Protein AF-A0A1I2CHD4-F1 (afdb_monomer)

pLDDT: mean 70.63, std 16.71, range [33.03, 96.38]

Foldseek 3Di:
DVVVVVVVVVVVVVVVVVVVPPPPDDDPVRVVVVVVVVVVVVVDDPVNVVVVVVVVVVVVVVVVVVVVVVVVVVVVVVVVVVVVVVVVVVVVVVVVVVVVVVVVCLVLLDDVVRQAFKKKWKKKKFQDDPPCCVVCPVVSQWRWDQDPNRITITTDDIGRDPVVSVVVQVVCCVVVVVVPDPDPGMDIDMFMAHSSHTDDPVVVVVVVVPDDDPDD

Nearest PDB structures (foldseek):
  2mk4-assembly1_A  TM=4.774E-01  e=1.934E-01  Aeromonas sobria
  4myu-assembly1_A  TM=4.214E-01  e=4.665E-01  Thermus thermophilus
  7tbz-assembly1_A  TM=4.205E-01  e=4.381E-01  Homo sapiens
  8tpk-assembly1_A  TM=4.649E-01  e=1.748E+00  Caulobacter vibrioides NA1000
  5ueb-assembly1_A  TM=3.426E-01  e=1.447E+00  Neisseria gonorrhoeae NCCP11945

Secondary structure (DSSP, 8-state):
-HHHHHHHHHHHHHHHHHHTS---PPPHHHHHHHHHHHHHHHS--HHHHHHHHHHHHHHHHHHHHHHHHHHHHHHHHHHHHHHHHHHHHHHHHHHHHHHHHHHHHHHTT--GGGSSSEEEEEEEEE-SS--GGGTSTT-TT-EEEE-TTSPEEEEEEEESSHHHHHHHHHHHHHHTTTTT---TTEEEEEEEEETTEEPPHHHHHHHHHHS-----

Radius of gyration: 48.37 Å; Cα contacts (8 Å, |Δi|>4): 149; chains: 1; bounding box: 75×39×150 Å

Mean pred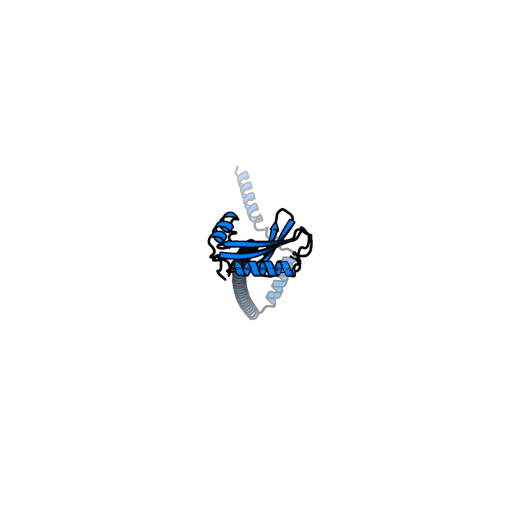icted aligned error: 20.36 Å

Solvent-accessible surface area (backbone atoms only — not comparable to full-atom values): 12486 Å² total; per-residue (Å²): 110,71,71,61,54,53,54,51,53,53,53,56,58,56,52,63,65,54,69,77,67,73,63,79,76,72,49,75,62,55,53,49,50,50,53,49,50,53,50,55,56,72,76,51,50,75,69,58,51,51,52,50,52,52,47,52,52,50,52,49,52,50,50,52,50,50,53,49,51,51,52,51,54,52,48,55,48,54,55,48,54,54,48,52,54,50,52,50,53,50,50,51,51,52,52,50,51,50,52,48,49,49,50,55,44,62,74,49,67,58,59,75,89,59,48,70,55,63,35,27,33,34,34,37,38,33,58,56,95,76,73,55,68,82,78,52,62,90,41,88,74,62,41,77,47,79,48,97,82,62,29,41,33,39,38,79,48,81,28,77,44,67,65,63,36,50,51,50,48,51,52,48,37,59,77,72,40,62,86,78,49,100,57,96,42,63,50,78,52,77,46,51,27,46,54,70,40,74,55,49,79,68,58,49,52,55,52,63,70,66,51,78,77,81,79,129

Sequence (216 aa):
MKTKIFLILIFIFCIDLGAFAQKKKPSAEEKAAEKEWKRKLKDLDPLQYRDLVNELNRLRGENAGLKGKLRTVGKDMTDKDTEIAKLQNEYDSISNAINQAKKNEANNGTNPEYAKGTWYRVQVGVKNRIDISEVGGDAKNLIIEKDSDNIYKYTLGHFKDYWEADEFKKALRTIMGLDKRKEEDREIWTVIYKDNERASMKDRLELESGAPKGDN

Organism: NCBI:txid1003

Structure (mmCIF, N/CA/C/O backbone):
data_AF-A0A1I2CHD4-F1
#
_entry.id   AF-A0A1I2CHD4-F1
#
loop_
_atom_site.group_PDB
_atom_site.id
_atom_site.type_symbol
_atom_site.label_atom_id
_atom_site.label_alt_id
_atom_site.label_comp_id
_atom_site.label_asym_id
_atom_site.label_entity_id
_atom_site.label_seq_id
_atom_site.pdbx_PDB_ins_code
_atom_site.Cartn_x
_atom_site.Cartn_y
_atom_site.Cartn_z
_atom_site.occupancy
_atom_site.B_iso_or_equiv
_atom_site.auth_seq_id
_atom_site.auth_comp_id
_atom_site.auth_asym_id
_atom_site.auth_atom_id
_atom_site.pdbx_PDB_model_num
ATOM 1 N N . MET A 1 1 ? -10.597 9.524 -90.640 1.00 57.06 1 MET A N 1
ATOM 2 C CA . MET A 1 1 ? -10.364 8.795 -89.366 1.00 57.06 1 MET A CA 1
ATOM 3 C C . MET A 1 1 ? -8.890 8.469 -89.114 1.00 57.06 1 MET A C 1
ATOM 5 O O . MET A 1 1 ? -8.451 8.641 -87.987 1.00 57.06 1 MET A O 1
ATOM 9 N N . LYS A 1 2 ? -8.103 8.094 -90.135 1.00 52.47 2 LYS A N 1
ATOM 10 C CA . LYS A 1 2 ? -6.678 7.725 -89.996 1.00 52.47 2 LYS A CA 1
ATOM 11 C C . LYS A 1 2 ? -5.780 8.825 -89.389 1.00 52.47 2 LYS A C 1
ATOM 13 O O . LYS A 1 2 ? -4.973 8.536 -88.518 1.00 52.47 2 LYS A O 1
ATOM 18 N N . THR A 1 3 ? -5.995 10.092 -89.747 1.00 56.78 3 THR A N 1
ATOM 19 C CA . THR A 1 3 ? -5.255 11.250 -89.201 1.00 56.78 3 THR A CA 1
ATOM 20 C C . THR A 1 3 ? -5.554 11.548 -87.729 1.00 56.78 3 THR A C 1
ATOM 22 O O . THR A 1 3 ? -4.676 12.013 -87.013 1.00 56.78 3 THR A O 1
ATOM 25 N N . LYS A 1 4 ? -6.767 11.241 -87.249 1.00 55.22 4 LYS A N 1
ATOM 26 C CA . LYS A 1 4 ? -7.142 11.432 -85.836 1.00 55.22 4 LYS A CA 1
ATOM 27 C C . LYS A 1 4 ? -6.583 10.318 -84.943 1.00 55.22 4 LYS A C 1
ATOM 29 O O . LYS A 1 4 ? -6.179 10.588 -83.823 1.00 55.22 4 LYS A O 1
ATOM 34 N N . ILE A 1 5 ? -6.494 9.093 -85.466 1.00 68.62 5 ILE A N 1
ATOM 35 C CA . ILE A 1 5 ? -5.891 7.943 -84.771 1.00 68.62 5 ILE A CA 1
ATOM 36 C C . ILE A 1 5 ? -4.364 8.100 -84.669 1.00 68.62 5 ILE A C 1
ATOM 38 O O . ILE A 1 5 ? -3.785 7.807 -83.628 1.00 68.62 5 ILE A O 1
ATOM 42 N N . PHE A 1 6 ? -3.719 8.640 -85.707 1.00 66.56 6 PHE A N 1
ATOM 43 C CA . PHE A 1 6 ? -2.279 8.920 -85.701 1.00 66.56 6 PHE A CA 1
ATOM 44 C C . PHE A 1 6 ? -1.882 10.000 -84.677 1.00 66.56 6 PHE A C 1
ATOM 46 O O . PHE A 1 6 ? -0.885 9.853 -83.976 1.00 66.56 6 PHE A O 1
ATOM 53 N N . LEU A 1 7 ? -2.703 11.045 -84.521 1.00 60.72 7 LEU A N 1
ATOM 54 C CA . LEU A 1 7 ? -2.506 12.085 -83.503 1.00 60.72 7 LEU A CA 1
ATOM 55 C C . LEU A 1 7 ? -2.650 11.554 -82.068 1.00 60.72 7 LEU A C 1
ATOM 57 O O . LEU A 1 7 ? -1.901 11.968 -81.189 1.00 60.72 7 LEU A O 1
ATOM 61 N N . ILE A 1 8 ? -3.564 10.608 -81.839 1.00 66.56 8 ILE A N 1
ATOM 62 C CA . ILE A 1 8 ? -3.758 9.973 -80.525 1.00 66.56 8 ILE A CA 1
ATOM 63 C C . ILE A 1 8 ? -2.583 9.044 -80.181 1.00 66.56 8 ILE A C 1
ATOM 65 O O . ILE A 1 8 ? -2.123 9.040 -79.042 1.00 66.56 8 ILE A O 1
ATOM 69 N N . LEU A 1 9 ? -2.036 8.318 -81.161 1.00 61.91 9 LEU A N 1
ATOM 70 C CA . LEU A 1 9 ? -0.857 7.464 -80.968 1.00 61.91 9 LEU A CA 1
ATOM 71 C C . LEU A 1 9 ? 0.418 8.260 -80.642 1.00 61.91 9 LEU A C 1
ATOM 73 O O . LEU A 1 9 ? 1.187 7.840 -79.781 1.00 61.91 9 LEU A O 1
ATOM 77 N N . ILE A 1 10 ? 0.619 9.429 -81.259 1.00 66.50 10 ILE A N 1
ATOM 78 C CA . ILE A 1 10 ? 1.739 10.328 -80.921 1.00 66.50 10 ILE A CA 1
ATOM 79 C C . ILE A 1 10 ? 1.572 10.913 -79.513 1.00 66.50 10 ILE A C 1
ATOM 81 O O . ILE A 1 10 ? 2.545 11.018 -78.770 1.00 66.50 10 ILE A O 1
ATOM 85 N N . PHE A 1 11 ? 0.343 11.247 -79.116 1.00 61.47 11 PHE A N 1
ATOM 86 C CA . PHE A 1 11 ? 0.079 11.798 -77.788 1.00 61.47 11 PHE A CA 1
ATOM 87 C C . PHE A 1 11 ? 0.330 10.771 -76.672 1.00 61.47 11 PHE A C 1
ATOM 89 O O . PHE A 1 11 ? 0.886 11.126 -75.638 1.00 61.47 11 PHE A O 1
ATOM 96 N N . ILE A 1 12 ? 0.006 9.494 -76.900 1.00 63.03 12 ILE A N 1
ATOM 97 C CA . ILE A 1 12 ? 0.298 8.399 -75.959 1.00 63.03 12 ILE A CA 1
ATOM 98 C C . ILE A 1 12 ? 1.813 8.152 -75.861 1.00 63.03 12 ILE A C 1
ATOM 100 O O . ILE A 1 12 ? 2.342 8.058 -74.758 1.00 63.03 12 ILE A O 1
ATOM 104 N N . PHE A 1 13 ? 2.540 8.172 -76.985 1.00 60.25 13 PHE A N 1
ATOM 105 C CA . PHE A 1 13 ? 4.000 8.002 -76.991 1.00 60.25 13 PHE A CA 1
ATOM 106 C C . PHE A 1 13 ? 4.754 9.151 -76.285 1.00 60.25 13 PHE A C 1
ATOM 108 O O . PHE A 1 13 ? 5.807 8.937 -75.689 1.00 60.25 13 PHE A O 1
ATOM 115 N N . CYS A 1 14 ? 4.212 10.375 -76.288 1.00 57.53 14 CYS A N 1
ATOM 116 C CA . CYS A 1 14 ? 4.797 11.505 -75.556 1.00 57.53 14 CYS A CA 1
ATOM 117 C C . CYS A 1 14 ? 4.551 11.462 -74.036 1.00 57.53 14 CYS A C 1
ATOM 119 O O . CYS A 1 14 ? 5.319 12.071 -73.289 1.00 57.53 14 CYS A O 1
ATOM 121 N N . ILE A 1 15 ? 3.526 10.747 -73.562 1.00 56.91 15 ILE A N 1
ATOM 122 C CA . ILE A 1 15 ? 3.238 10.605 -72.124 1.00 56.91 15 ILE A CA 1
ATOM 123 C C . ILE A 1 15 ? 4.233 9.631 -71.466 1.00 56.91 15 ILE A C 1
ATOM 125 O O . ILE A 1 15 ? 4.692 9.888 -70.351 1.00 56.91 15 ILE A O 1
ATOM 129 N N . ASP A 1 16 ? 4.671 8.593 -72.184 1.00 50.97 16 ASP A N 1
ATOM 130 C CA . ASP A 1 16 ? 5.624 7.604 -71.660 1.00 50.97 16 ASP A CA 1
ATOM 131 C C . ASP A 1 16 ? 7.064 8.141 -71.523 1.00 50.97 16 ASP A C 1
ATOM 133 O O . ASP A 1 16 ? 7.786 7.748 -70.603 1.00 50.97 16 ASP A O 1
ATOM 137 N N . LEU A 1 17 ? 7.489 9.108 -72.353 1.00 51.41 17 LEU A N 1
ATOM 138 C CA . LEU A 1 17 ? 8.792 9.776 -72.172 1.00 51.41 17 LEU A CA 1
ATOM 139 C C . LEU A 1 17 ? 8.800 10.804 -71.023 1.00 51.41 17 LEU A C 1
ATOM 141 O O . LEU A 1 17 ? 9.863 11.093 -70.469 1.00 51.41 17 LEU A O 1
ATOM 145 N N . GLY A 1 18 ? 7.641 11.343 -70.630 1.00 49.97 18 GLY A N 1
ATOM 146 C CA . GLY A 1 18 ? 7.527 12.309 -69.529 1.00 49.97 18 GLY A CA 1
ATOM 147 C C . GLY A 1 18 ? 7.620 11.680 -68.133 1.00 49.97 18 GLY A C 1
ATOM 148 O O . GLY A 1 18 ? 8.088 12.327 -67.194 1.00 49.97 18 GLY A O 1
ATOM 149 N N . ALA A 1 19 ? 7.234 10.407 -67.994 1.00 50.31 19 ALA A N 1
ATOM 150 C CA . ALA A 1 19 ? 7.190 9.704 -66.709 1.00 50.31 19 ALA A CA 1
ATOM 151 C C . ALA A 1 19 ? 8.578 9.290 -66.177 1.00 50.31 19 ALA A C 1
ATOM 153 O O . ALA A 1 19 ? 8.773 9.200 -64.966 1.00 50.31 19 ALA A O 1
ATOM 154 N N . PHE A 1 20 ? 9.578 9.111 -67.048 1.00 49.41 20 PHE A N 1
ATOM 155 C CA . PHE A 1 20 ? 10.951 8.790 -66.627 1.00 49.41 20 PHE A CA 1
ATOM 156 C C . PHE A 1 20 ? 11.785 10.015 -66.197 1.00 49.41 20 PHE A C 1
ATOM 158 O O . PHE A 1 20 ? 12.862 9.851 -65.620 1.00 49.41 20 PHE A O 1
ATOM 165 N N . ALA A 1 21 ? 11.300 11.243 -66.425 1.00 50.19 21 ALA A N 1
ATOM 166 C CA . ALA A 1 21 ? 12.049 12.476 -66.157 1.00 50.19 21 ALA A CA 1
ATOM 167 C C . ALA A 1 21 ? 11.731 13.149 -64.804 1.00 50.19 21 ALA A C 1
ATOM 169 O O . ALA A 1 21 ? 12.456 14.054 -64.387 1.00 50.19 21 ALA A O 1
ATOM 170 N N . GLN A 1 22 ? 10.712 12.699 -64.065 1.00 47.03 22 GLN A N 1
ATOM 171 C CA . GLN A 1 22 ? 10.407 13.189 -62.712 1.00 47.03 22 GLN A CA 1
ATOM 172 C C . GLN A 1 22 ? 11.140 12.389 -61.619 1.00 47.03 22 GLN A C 1
ATOM 174 O O . GLN A 1 22 ? 10.550 11.942 -60.639 1.00 47.03 22 GLN A O 1
ATOM 179 N N . LYS A 1 23 ? 12.468 12.244 -61.718 1.00 58.81 23 LYS A N 1
ATOM 180 C CA . LYS A 1 23 ? 13.257 12.023 -60.495 1.00 58.81 23 LYS A CA 1
ATOM 181 C C . LYS A 1 23 ? 13.293 13.351 -59.745 1.00 58.81 23 LYS A C 1
ATOM 183 O O . LYS A 1 23 ? 13.814 14.335 -60.270 1.00 58.81 23 LYS A O 1
ATOM 188 N N . LYS A 1 24 ? 12.709 13.387 -58.540 1.00 63.28 24 LYS A N 1
ATOM 189 C CA . LYS A 1 24 ? 12.778 14.519 -57.600 1.00 63.28 24 LYS A CA 1
ATOM 190 C C . LYS A 1 24 ? 14.219 15.047 -57.613 1.00 63.28 24 LYS A C 1
ATOM 192 O O . LYS A 1 24 ? 15.137 14.296 -57.289 1.00 63.28 24 LYS A O 1
ATOM 197 N N . LYS A 1 25 ? 14.441 16.279 -58.101 1.00 67.88 25 LYS A N 1
ATOM 198 C CA . LYS A 1 25 ? 15.795 16.854 -58.152 1.00 67.88 25 LYS A CA 1
ATOM 199 C C . LYS A 1 25 ? 16.347 16.807 -56.726 1.00 67.88 25 LYS A C 1
ATOM 201 O O . LYS A 1 25 ? 15.671 17.344 -55.847 1.00 67.88 25 LYS A O 1
ATOM 206 N N . PRO A 1 26 ? 17.519 16.188 -56.496 1.00 68.94 26 PRO A N 1
ATOM 207 C CA . PRO A 1 26 ? 18.033 16.072 -55.148 1.00 68.94 26 PRO A CA 1
ATOM 20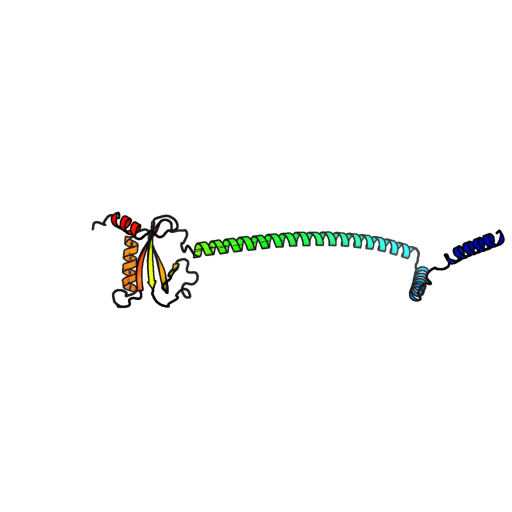8 C C . PRO A 1 26 ? 18.247 17.470 -54.582 1.00 68.94 26 PRO A C 1
ATOM 210 O O . PRO A 1 26 ? 18.703 18.376 -55.304 1.00 68.94 26 PRO A O 1
ATOM 213 N N . SER A 1 27 ? 17.854 17.651 -53.324 1.00 80.38 27 SER A N 1
ATOM 214 C CA . SER A 1 27 ? 17.985 18.926 -52.625 1.00 80.38 27 SER A CA 1
ATOM 215 C C . SER A 1 27 ? 19.460 19.349 -52.571 1.00 80.38 27 SER A C 1
ATOM 217 O O . SER A 1 27 ? 20.375 18.557 -52.825 1.00 80.38 27 SER A O 1
ATOM 219 N N . ALA A 1 28 ? 19.724 20.622 -52.275 1.00 82.31 28 ALA A N 1
ATOM 220 C CA . ALA A 1 28 ? 21.101 21.092 -52.117 1.00 82.31 28 ALA A CA 1
ATOM 221 C C . ALA A 1 28 ? 21.857 20.295 -51.030 1.00 82.31 28 ALA A C 1
ATOM 223 O O . ALA A 1 28 ? 23.034 19.983 -51.213 1.00 82.31 28 ALA A O 1
ATOM 224 N N . GLU A 1 29 ? 21.157 19.895 -49.966 1.00 80.06 29 GLU A N 1
ATOM 225 C CA . GLU A 1 29 ? 21.679 19.074 -48.868 1.00 80.06 29 GLU A CA 1
ATOM 226 C C . GLU A 1 29 ? 21.988 17.640 -49.307 1.00 80.06 29 GLU A C 1
ATOM 228 O O . GLU A 1 29 ? 23.069 17.133 -49.021 1.00 80.06 29 GLU A O 1
ATOM 233 N N . GLU A 1 30 ? 21.103 17.000 -50.078 1.00 83.62 30 GLU A N 1
ATOM 234 C CA . GLU A 1 30 ? 21.333 15.642 -50.595 1.00 83.62 30 GLU A CA 1
ATOM 235 C C . GLU A 1 30 ? 22.546 15.595 -51.532 1.00 83.62 30 GLU A C 1
ATOM 237 O O . GLU A 1 30 ? 23.354 14.670 -51.463 1.00 83.62 30 GLU A O 1
ATOM 242 N N . LYS A 1 31 ? 22.735 16.625 -52.366 1.00 85.81 31 LYS A N 1
ATOM 243 C CA . LYS A 1 31 ? 23.920 16.743 -53.233 1.00 85.81 31 LYS A CA 1
ATOM 244 C C . LYS A 1 31 ? 25.200 17.000 -52.442 1.00 85.81 31 LYS A C 1
ATOM 246 O O . LYS A 1 31 ? 26.263 16.524 -52.844 1.00 85.81 31 LYS A O 1
ATOM 251 N N . ALA A 1 32 ? 25.126 17.787 -51.369 1.00 85.25 32 ALA A N 1
ATOM 252 C CA . ALA A 1 32 ? 26.260 18.022 -50.481 1.00 85.25 32 ALA A CA 1
ATOM 253 C C . ALA A 1 32 ? 26.655 16.725 -49.760 1.00 85.25 32 ALA A C 1
ATOM 255 O O . ALA A 1 32 ? 27.819 16.329 -49.822 1.00 85.25 32 ALA A O 1
ATOM 256 N N . ALA A 1 33 ? 25.676 16.003 -49.210 1.00 83.62 33 ALA A N 1
ATOM 257 C CA . ALA A 1 33 ? 25.874 14.700 -48.590 1.00 83.62 33 ALA A CA 1
ATOM 258 C C . ALA A 1 33 ? 26.450 13.682 -49.585 1.00 83.62 33 ALA A C 1
ATOM 260 O O . ALA A 1 33 ? 27.429 13.011 -49.279 1.00 83.62 33 ALA A O 1
ATOM 261 N N . GLU A 1 34 ? 25.918 13.595 -50.808 1.00 86.06 34 GLU A N 1
ATOM 262 C CA . GLU A 1 34 ? 26.436 12.687 -51.837 1.00 86.06 34 GLU A CA 1
ATOM 263 C C . GLU A 1 34 ? 27.900 12.998 -52.192 1.00 86.06 34 GLU A C 1
ATOM 265 O O . GLU A 1 34 ? 28.713 12.086 -52.349 1.00 86.06 34 GLU A O 1
ATOM 270 N N . LYS A 1 35 ? 28.269 14.283 -52.290 1.00 89.44 35 LYS A N 1
ATOM 271 C CA . LYS A 1 35 ? 29.662 14.697 -52.516 1.00 89.44 35 LYS A CA 1
ATOM 272 C C . LYS A 1 35 ? 30.566 14.316 -51.346 1.00 89.44 35 LYS A C 1
ATOM 274 O O . LYS A 1 35 ? 31.676 13.844 -51.586 1.00 89.44 35 LYS A O 1
ATOM 279 N N . GLU A 1 36 ? 30.113 14.497 -50.110 1.00 86.38 36 GLU A N 1
ATOM 280 C CA . GLU A 1 36 ? 30.861 14.084 -48.922 1.00 86.38 36 GLU A CA 1
ATOM 281 C C . GLU A 1 36 ? 31.034 12.568 -48.846 1.00 86.38 36 GLU A C 1
ATOM 283 O O . GLU A 1 36 ? 32.146 12.096 -48.630 1.00 86.38 36 GLU A O 1
ATOM 288 N N . TRP A 1 37 ? 29.975 11.795 -49.088 1.00 84.19 37 TRP A N 1
ATOM 289 C CA . TRP A 1 37 ? 30.043 10.336 -49.109 1.00 84.19 37 TRP A CA 1
ATOM 290 C C . TRP A 1 37 ? 30.948 9.827 -50.223 1.00 84.19 37 TRP A C 1
ATOM 292 O O . TRP A 1 37 ? 31.728 8.915 -49.984 1.00 84.19 37 TRP A O 1
ATOM 302 N N . LYS A 1 38 ? 30.931 10.452 -51.406 1.00 87.31 38 LYS A N 1
ATOM 303 C CA . LYS A 1 38 ? 31.870 10.129 -52.491 1.00 87.31 38 LYS A CA 1
ATOM 304 C C . LYS A 1 38 ? 33.321 10.431 -52.131 1.00 87.31 38 LYS A C 1
ATOM 306 O O . LYS A 1 38 ? 34.193 9.681 -52.552 1.00 87.31 38 LYS A O 1
ATOM 311 N N . ARG A 1 39 ? 33.594 11.513 -51.393 1.00 88.25 39 ARG A N 1
ATOM 312 C CA . ARG A 1 39 ? 34.945 11.806 -50.880 1.00 88.25 39 ARG A CA 1
ATOM 313 C C . ARG A 1 39 ? 35.370 10.745 -49.868 1.00 88.25 39 ARG A C 1
ATOM 315 O O . ARG A 1 39 ? 36.373 10.084 -50.087 1.00 88.25 39 ARG A O 1
ATOM 322 N N . LYS A 1 40 ? 34.523 10.479 -48.872 1.00 84.00 40 LYS A N 1
ATOM 323 C CA . LYS A 1 40 ? 34.742 9.428 -47.868 1.00 84.00 40 LYS A CA 1
ATOM 324 C C . LYS A 1 40 ? 34.953 8.046 -48.494 1.00 84.00 40 LYS A C 1
ATOM 326 O O . LYS A 1 40 ? 35.765 7.291 -47.991 1.00 84.00 40 LYS A O 1
ATOM 331 N N . LEU A 1 41 ? 34.265 7.723 -49.594 1.00 82.62 41 LEU A N 1
ATOM 332 C CA . LEU A 1 41 ? 34.429 6.449 -50.303 1.00 82.62 41 LEU A CA 1
ATOM 333 C C . LEU A 1 41 ? 35.768 6.337 -51.042 1.00 82.62 41 LEU A C 1
ATOM 335 O O . LEU A 1 41 ? 36.281 5.237 -51.188 1.00 82.62 41 LEU A O 1
ATOM 339 N N . LYS A 1 42 ? 36.301 7.456 -51.551 1.00 85.88 42 LYS A N 1
ATOM 340 C CA . LYS A 1 42 ? 37.601 7.487 -52.239 1.00 85.88 42 LYS A CA 1
ATOM 341 C C . LYS A 1 42 ? 38.766 7.339 -51.269 1.00 85.88 42 LYS A C 1
ATOM 343 O O . LYS A 1 42 ? 39.774 6.755 -51.642 1.00 85.88 42 LYS A O 1
ATOM 348 N N . ASP A 1 43 ? 38.601 7.859 -50.059 1.00 83.44 43 ASP A N 1
ATOM 349 C CA . ASP A 1 43 ? 39.617 7.812 -49.007 1.00 83.44 43 ASP A CA 1
ATOM 350 C C . ASP A 1 43 ? 39.585 6.487 -48.214 1.00 83.44 43 ASP A C 1
ATOM 352 O O . ASP A 1 43 ? 40.453 6.258 -47.375 1.00 83.44 43 ASP A O 1
ATOM 356 N N . LEU A 1 44 ? 38.592 5.619 -48.457 1.00 85.19 44 LEU A N 1
ATOM 357 C CA . LEU A 1 44 ? 38.390 4.369 -47.722 1.00 85.19 44 LEU A CA 1
ATOM 358 C C . LEU A 1 44 ? 39.051 3.181 -48.432 1.00 85.19 44 LEU A C 1
ATOM 360 O O . LEU A 1 44 ? 38.703 2.840 -49.562 1.00 85.19 44 LEU A O 1
ATOM 364 N N . ASP A 1 45 ? 39.955 2.504 -47.732 1.00 87.31 45 ASP A N 1
ATOM 365 C CA . ASP A 1 45 ? 40.607 1.286 -48.219 1.00 87.31 45 ASP A CA 1
ATOM 366 C C . ASP A 1 45 ? 39.681 0.046 -48.099 1.00 87.31 45 ASP A C 1
ATOM 368 O O . ASP A 1 45 ? 38.884 -0.037 -47.153 1.00 87.31 45 ASP A O 1
ATOM 372 N N . PRO A 1 46 ? 39.760 -0.959 -49.000 1.00 85.50 46 PRO A N 1
ATOM 373 C CA . PRO A 1 46 ? 38.934 -2.165 -48.912 1.00 85.50 46 PRO A CA 1
ATOM 374 C C . PRO A 1 46 ? 39.047 -2.934 -47.585 1.00 85.50 46 PRO A C 1
ATOM 376 O O . PRO A 1 46 ? 38.049 -3.513 -47.142 1.00 85.50 46 PRO A O 1
ATOM 379 N N . LEU A 1 47 ? 40.210 -2.931 -46.915 1.00 87.88 47 LEU A N 1
ATOM 380 C CA . LEU A 1 47 ? 40.353 -3.560 -45.595 1.00 87.88 47 LEU A CA 1
ATOM 381 C C . LEU A 1 47 ? 39.574 -2.785 -44.525 1.00 87.88 47 LEU A C 1
ATOM 383 O O . LEU A 1 47 ? 38.859 -3.386 -43.723 1.00 87.88 47 LEU A O 1
ATOM 387 N N . GLN A 1 48 ? 39.647 -1.453 -44.562 1.00 87.88 48 GLN A N 1
ATOM 388 C CA . GLN A 1 48 ? 38.906 -0.582 -43.647 1.00 87.88 48 GLN A CA 1
ATOM 389 C C . GLN A 1 48 ? 37.394 -0.717 -43.841 1.00 87.88 48 GLN A C 1
ATOM 391 O O . GLN A 1 48 ? 36.643 -0.721 -42.867 1.00 87.88 48 GLN A O 1
ATOM 396 N N . TYR A 1 49 ? 36.933 -0.880 -45.085 1.00 87.69 49 TYR A N 1
ATOM 397 C CA . TYR A 1 49 ? 35.523 -1.141 -45.369 1.00 87.69 49 TYR A CA 1
ATOM 398 C C . TYR A 1 49 ? 35.049 -2.463 -44.754 1.00 87.69 49 TYR A C 1
ATOM 400 O O . TYR A 1 49 ? 33.994 -2.502 -44.117 1.00 87.69 49 TYR A O 1
ATOM 408 N N . ARG A 1 50 ? 35.832 -3.542 -44.892 1.00 91.88 50 ARG A N 1
ATOM 409 C CA . ARG A 1 50 ? 35.526 -4.836 -44.261 1.00 91.88 50 ARG A CA 1
ATOM 410 C C . ARG A 1 50 ? 35.416 -4.697 -42.743 1.00 91.88 50 ARG A C 1
ATOM 412 O O . ARG A 1 50 ? 34.464 -5.206 -42.154 1.00 91.88 50 ARG A O 1
ATOM 419 N N . ASP A 1 51 ? 36.361 -4.001 -42.122 1.00 92.62 51 ASP A N 1
ATOM 420 C CA . ASP A 1 51 ? 36.375 -3.812 -40.672 1.00 92.62 51 ASP A CA 1
ATOM 421 C C . ASP A 1 51 ? 35.171 -2.974 -40.207 1.00 92.62 51 ASP A C 1
ATOM 423 O O . ASP A 1 51 ? 34.520 -3.331 -39.226 1.00 92.62 51 ASP A O 1
ATOM 427 N N . LEU A 1 52 ? 34.778 -1.949 -40.973 1.00 92.31 52 LEU A N 1
ATOM 428 C CA . LEU A 1 52 ? 33.565 -1.164 -40.723 1.00 92.31 52 LEU A CA 1
ATOM 429 C C . LEU A 1 52 ? 32.290 -2.021 -40.802 1.00 92.31 52 LEU A C 1
ATOM 431 O O . LEU A 1 52 ? 31.390 -1.875 -39.978 1.00 92.31 52 LEU A O 1
ATOM 435 N N . VAL A 1 53 ? 32.198 -2.924 -41.784 1.00 92.94 53 VAL A N 1
ATOM 436 C CA . VAL A 1 53 ? 31.054 -3.840 -41.936 1.00 92.94 53 VAL A CA 1
ATOM 437 C C . VAL A 1 53 ? 30.995 -4.843 -40.784 1.00 92.94 53 VAL A C 1
ATOM 439 O O . VAL A 1 53 ? 29.916 -5.086 -40.238 1.00 92.94 53 VAL A O 1
ATOM 442 N N . ASN A 1 54 ? 32.139 -5.399 -40.383 1.00 94.25 54 ASN A N 1
ATOM 443 C CA . ASN A 1 54 ? 32.232 -6.302 -39.237 1.00 94.25 54 ASN A CA 1
ATOM 444 C C . ASN A 1 54 ? 31.793 -5.605 -37.945 1.00 94.25 54 ASN A C 1
ATOM 446 O O . ASN A 1 54 ? 30.983 -6.148 -37.193 1.00 94.25 54 ASN A O 1
ATOM 450 N N . GLU A 1 55 ? 32.260 -4.378 -37.730 1.00 94.88 55 GLU A N 1
ATOM 451 C CA . GLU A 1 55 ? 31.898 -3.563 -36.576 1.00 94.88 55 GLU A CA 1
ATOM 452 C C . GLU A 1 55 ? 30.410 -3.191 -36.580 1.00 94.88 55 GLU A C 1
ATOM 454 O O . GLU A 1 55 ? 29.732 -3.306 -35.563 1.00 94.88 55 GLU A O 1
ATOM 459 N N . LEU A 1 56 ? 29.849 -2.836 -37.737 1.00 95.12 56 LEU A N 1
ATOM 460 C CA . LEU A 1 56 ? 28.419 -2.566 -37.884 1.00 95.12 56 LEU A CA 1
ATOM 461 C C . LEU A 1 56 ? 27.583 -3.801 -37.525 1.00 95.12 56 LEU A C 1
ATOM 463 O O . LEU A 1 56 ? 26.582 -3.686 -36.814 1.00 95.12 56 LEU A O 1
ATOM 467 N N . ASN A 1 57 ? 27.998 -4.987 -37.973 1.00 94.88 57 ASN A N 1
ATOM 468 C CA . ASN A 1 57 ? 27.335 -6.242 -37.625 1.00 94.88 57 ASN A CA 1
ATOM 469 C C . ASN A 1 57 ? 27.441 -6.548 -36.123 1.00 94.88 57 ASN A C 1
ATOM 471 O O . ASN A 1 57 ? 26.433 -6.918 -35.516 1.00 94.88 57 ASN A O 1
ATOM 475 N N . ARG A 1 58 ? 28.609 -6.320 -35.507 1.00 96.31 58 ARG A N 1
ATOM 476 C CA . ARG A 1 58 ? 28.810 -6.442 -34.053 1.00 96.31 58 ARG A CA 1
ATOM 477 C C . ARG A 1 58 ? 27.883 -5.501 -33.285 1.00 96.31 58 ARG A C 1
ATOM 479 O O . ARG A 1 58 ? 27.099 -5.955 -32.456 1.00 96.31 58 ARG A O 1
ATOM 486 N N . LEU A 1 59 ? 27.900 -4.212 -33.623 1.00 96.25 59 LEU A N 1
ATOM 487 C CA . LEU A 1 59 ? 27.068 -3.183 -32.996 1.00 96.25 59 LEU A CA 1
ATOM 488 C C . LEU A 1 59 ? 25.572 -3.457 -33.186 1.00 96.25 59 LEU A C 1
ATOM 490 O O . LEU A 1 59 ? 24.781 -3.226 -32.273 1.00 96.25 59 LEU A O 1
ATOM 494 N N . ARG A 1 60 ? 25.153 -3.986 -34.342 1.00 95.12 60 ARG A N 1
ATOM 495 C CA . ARG A 1 60 ? 23.767 -4.435 -34.553 1.00 95.12 60 ARG A CA 1
ATOM 496 C C . ARG A 1 60 ? 23.397 -5.591 -33.630 1.00 95.12 60 ARG A C 1
ATOM 498 O O . ARG A 1 60 ? 22.304 -5.561 -33.066 1.00 95.12 60 ARG A O 1
ATOM 505 N N . GLY A 1 61 ? 24.286 -6.571 -33.466 1.00 95.88 61 GLY A N 1
ATOM 506 C CA . GLY A 1 61 ? 24.101 -7.681 -32.531 1.00 95.88 61 GLY A CA 1
ATOM 507 C C . GLY A 1 61 ? 23.969 -7.198 -31.087 1.00 95.88 61 GLY A C 1
ATOM 508 O O . GLY A 1 61 ? 23.024 -7.572 -30.393 1.00 95.88 61 GLY A O 1
ATOM 509 N N . GLU A 1 62 ? 24.845 -6.289 -30.658 1.00 96.38 62 GLU A N 1
ATOM 510 C CA . GLU A 1 62 ? 24.792 -5.685 -29.323 1.00 96.38 62 GLU A CA 1
ATOM 511 C C . GLU A 1 62 ? 23.518 -4.878 -29.104 1.00 96.38 62 GLU A C 1
ATOM 513 O O . GLU A 1 62 ? 22.857 -5.032 -28.080 1.00 96.38 62 GLU A O 1
ATOM 518 N N . ASN A 1 63 ? 23.114 -4.070 -30.082 1.00 95.25 63 ASN A N 1
ATOM 519 C CA . ASN A 1 63 ? 21.894 -3.275 -29.994 1.00 95.25 63 ASN A CA 1
ATOM 520 C C . ASN A 1 63 ? 20.642 -4.172 -29.952 1.00 95.25 63 ASN A C 1
ATOM 522 O O . ASN A 1 63 ? 19.715 -3.913 -29.185 1.00 95.25 63 ASN A O 1
ATOM 526 N N . ALA A 1 64 ? 20.622 -5.273 -30.710 1.00 95.62 64 ALA A N 1
ATOM 527 C CA . ALA A 1 64 ? 19.560 -6.274 -30.619 1.00 95.62 64 ALA A CA 1
ATOM 528 C C . ALA A 1 64 ? 19.526 -6.946 -29.233 1.00 95.62 64 ALA A C 1
ATOM 530 O O . ALA A 1 64 ? 18.453 -7.064 -28.638 1.00 95.62 64 ALA A O 1
ATOM 531 N N . GLY A 1 65 ? 20.688 -7.315 -28.686 1.00 96.19 65 GLY A N 1
ATOM 532 C CA . GLY A 1 65 ? 20.810 -7.894 -27.348 1.00 96.19 65 GLY A CA 1
ATOM 533 C C . GLY A 1 65 ? 20.371 -6.934 -26.239 1.00 96.19 65 GLY A C 1
ATOM 534 O O . GLY A 1 65 ? 19.598 -7.313 -25.360 1.00 96.19 65 GLY A O 1
ATOM 535 N N . LEU A 1 66 ? 20.800 -5.672 -26.303 1.00 95.94 66 LEU A N 1
ATOM 536 C CA . LEU A 1 66 ? 20.404 -4.615 -25.370 1.00 95.94 66 LEU A CA 1
ATOM 537 C C . LEU A 1 66 ? 18.900 -4.336 -25.432 1.00 95.94 66 LEU A C 1
ATOM 539 O O . LEU A 1 66 ? 18.259 -4.242 -24.389 1.00 95.94 66 LEU A O 1
ATOM 543 N N . LYS A 1 67 ? 18.306 -4.286 -26.631 1.00 95.00 67 LYS A N 1
ATOM 544 C CA . LYS A 1 67 ? 16.847 -4.176 -26.791 1.00 95.00 67 LYS A CA 1
ATOM 545 C C . LYS A 1 67 ? 16.109 -5.378 -26.203 1.00 95.00 67 LYS A C 1
ATOM 547 O O . LYS A 1 67 ? 15.045 -5.197 -25.619 1.00 95.00 67 LYS A O 1
ATOM 552 N N . GLY A 1 68 ? 16.665 -6.583 -26.338 1.00 96.38 68 GLY A N 1
ATOM 553 C CA . GLY A 1 68 ? 16.147 -7.787 -25.688 1.00 96.38 68 GLY A CA 1
ATOM 554 C C . GLY A 1 68 ? 16.135 -7.647 -24.166 1.00 96.38 68 GLY A C 1
ATOM 555 O O . GLY A 1 68 ? 15.077 -7.766 -23.554 1.00 96.38 68 GLY A O 1
ATOM 556 N N . LYS A 1 69 ? 17.279 -7.283 -23.571 1.00 96.19 69 LYS A N 1
ATOM 557 C CA . LYS A 1 69 ? 17.400 -7.033 -22.124 1.00 96.19 69 LYS A CA 1
ATOM 558 C C . LYS A 1 69 ? 16.436 -5.952 -21.639 1.00 96.19 69 LYS A C 1
ATOM 560 O O . LYS A 1 69 ? 15.791 -6.139 -20.616 1.00 96.19 69 LYS A O 1
ATOM 565 N N . LEU A 1 70 ? 16.295 -4.854 -22.383 1.00 94.38 70 LEU A N 1
ATOM 566 C CA . LEU A 1 70 ? 15.381 -3.767 -22.030 1.00 94.38 70 LEU A CA 1
ATOM 567 C C . LEU A 1 70 ? 13.918 -4.230 -22.007 1.00 94.38 70 LEU A C 1
ATOM 569 O O . LEU A 1 70 ? 13.169 -3.834 -21.121 1.00 94.38 70 LEU A O 1
ATOM 573 N N . ARG A 1 71 ? 13.512 -5.096 -22.946 1.00 95.44 71 ARG A N 1
ATOM 574 C CA . ARG A 1 71 ? 12.167 -5.693 -22.949 1.00 95.44 71 ARG A CA 1
ATOM 575 C C . ARG A 1 71 ? 11.949 -6.621 -21.759 1.00 95.44 71 ARG A C 1
ATOM 577 O O . ARG A 1 71 ? 10.886 -6.556 -21.156 1.00 95.44 71 ARG A O 1
ATOM 584 N N . THR A 1 72 ? 12.937 -7.449 -21.417 1.00 95.50 72 THR A N 1
ATOM 585 C CA . THR A 1 72 ? 12.864 -8.325 -20.238 1.00 95.50 72 THR A CA 1
ATOM 586 C C . THR A 1 72 ? 12.747 -7.507 -18.958 1.00 95.50 72 THR A C 1
ATOM 588 O O . THR A 1 72 ? 11.801 -7.703 -18.211 1.00 95.50 72 THR A O 1
ATOM 591 N N . VAL A 1 73 ? 13.630 -6.525 -18.750 1.00 95.69 73 VAL A N 1
ATOM 592 C CA . VAL A 1 73 ? 13.579 -5.655 -17.563 1.00 95.69 73 VAL A CA 1
ATOM 593 C C . VAL A 1 73 ? 12.275 -4.857 -17.512 1.00 95.69 73 VAL A C 1
ATOM 595 O O . VAL A 1 73 ? 11.695 -4.712 -16.443 1.00 95.69 73 VAL A O 1
ATOM 598 N N . GLY A 1 74 ? 11.784 -4.368 -18.654 1.00 93.00 74 GLY A N 1
ATOM 599 C CA . GLY A 1 74 ? 10.491 -3.688 -18.726 1.00 93.00 74 GLY A CA 1
ATOM 600 C C . GLY A 1 74 ? 9.330 -4.592 -18.306 1.00 93.00 74 GLY A C 1
ATOM 601 O O . GLY A 1 74 ? 8.470 -4.154 -17.549 1.00 93.00 74 GLY A O 1
ATOM 602 N N . LYS A 1 75 ? 9.336 -5.859 -18.740 1.00 95.81 75 LYS A N 1
ATOM 603 C CA . LYS A 1 75 ? 8.344 -6.858 -18.328 1.00 95.81 75 LYS A CA 1
ATOM 604 C C . LYS A 1 75 ? 8.437 -7.164 -16.829 1.00 95.81 75 LYS A C 1
ATOM 606 O O . LYS A 1 75 ? 7.420 -7.122 -16.145 1.00 95.81 75 LYS A O 1
ATOM 611 N N . ASP A 1 76 ? 9.640 -7.408 -16.317 1.00 93.88 76 ASP A N 1
ATOM 612 C CA . ASP A 1 76 ? 9.858 -7.693 -14.895 1.00 93.88 76 ASP A CA 1
ATOM 613 C C . ASP A 1 76 ? 9.410 -6.521 -14.012 1.00 93.88 76 ASP A C 1
ATOM 615 O O . ASP A 1 76 ? 8.866 -6.736 -12.932 1.00 93.88 76 ASP A O 1
ATOM 619 N N . MET A 1 77 ? 9.608 -5.280 -14.471 1.00 92.44 77 MET A N 1
ATOM 620 C CA . MET A 1 77 ? 9.124 -4.093 -13.769 1.00 92.44 77 MET A CA 1
ATOM 621 C C . MET A 1 77 ? 7.597 -4.067 -13.722 1.00 92.44 77 MET A C 1
ATOM 623 O O . MET A 1 77 ? 7.031 -3.926 -12.645 1.00 92.44 77 MET A O 1
ATOM 627 N N . THR A 1 78 ? 6.926 -4.283 -14.860 1.00 94.88 78 THR A N 1
ATOM 628 C CA . THR A 1 78 ? 5.457 -4.315 -14.887 1.00 94.88 78 THR A CA 1
ATOM 629 C C . THR A 1 78 ? 4.885 -5.435 -14.023 1.00 94.88 78 THR A C 1
ATOM 631 O O . THR A 1 78 ? 3.903 -5.217 -13.320 1.00 94.88 78 THR A O 1
ATOM 634 N N . ASP A 1 79 ? 5.514 -6.614 -14.029 1.00 93.56 79 ASP A N 1
ATOM 635 C CA . ASP A 1 79 ? 5.078 -7.749 -13.218 1.00 93.56 79 ASP A CA 1
ATOM 636 C C . ASP A 1 79 ? 5.235 -7.412 -11.716 1.00 93.56 79 ASP A C 1
ATOM 638 O O . ASP A 1 79 ? 4.288 -7.596 -10.947 1.00 93.56 79 ASP A O 1
ATOM 642 N N . LYS A 1 80 ? 6.358 -6.799 -11.310 1.00 94.00 80 LYS A N 1
ATOM 643 C CA . LYS A 1 80 ? 6.572 -6.310 -9.934 1.00 94.00 80 LYS A CA 1
ATOM 644 C C . LYS A 1 80 ? 5.608 -5.200 -9.524 1.00 94.00 80 LYS A C 1
ATOM 646 O O . LYS A 1 80 ? 5.101 -5.238 -8.407 1.00 94.00 80 LYS A O 1
ATOM 651 N N . ASP A 1 81 ? 5.311 -4.247 -10.402 1.00 92.94 81 ASP A N 1
ATOM 652 C CA . ASP A 1 81 ? 4.331 -3.191 -10.124 1.00 92.94 81 ASP A CA 1
ATOM 653 C C . ASP A 1 81 ? 2.940 -3.791 -9.859 1.00 92.94 81 ASP A C 1
ATOM 655 O O . ASP A 1 81 ? 2.232 -3.355 -8.948 1.00 92.94 81 ASP A O 1
ATOM 659 N N . THR A 1 82 ? 2.559 -4.848 -10.592 1.00 94.81 82 THR A N 1
ATOM 660 C CA . THR A 1 82 ? 1.293 -5.552 -10.327 1.00 94.81 82 THR A CA 1
ATOM 661 C C . THR A 1 82 ? 1.288 -6.289 -8.988 1.00 94.81 82 THR A C 1
ATOM 663 O O . THR A 1 82 ? 0.248 -6.360 -8.333 1.00 94.81 82 THR A O 1
ATOM 666 N N . GLU A 1 83 ? 2.427 -6.833 -8.562 1.00 92.94 83 GLU A N 1
ATOM 667 C CA . GLU A 1 83 ? 2.571 -7.503 -7.269 1.00 92.94 83 GLU A CA 1
ATOM 668 C C . GLU A 1 83 ? 2.517 -6.502 -6.111 1.00 92.94 83 GLU A C 1
ATOM 670 O O . GLU A 1 83 ? 1.783 -6.719 -5.148 1.00 92.94 83 GLU A O 1
ATOM 675 N N . ILE A 1 84 ? 3.194 -5.359 -6.246 1.00 91.81 84 ILE A N 1
ATOM 676 C CA . ILE A 1 84 ? 3.130 -4.257 -5.279 1.00 91.81 84 ILE A CA 1
ATOM 677 C C . ILE A 1 84 ? 1.685 -3.781 -5.112 1.00 91.81 84 ILE A C 1
ATOM 679 O O . ILE A 1 84 ? 1.212 -3.668 -3.983 1.00 91.81 84 ILE A O 1
ATOM 683 N N . ALA A 1 85 ? 0.955 -3.573 -6.212 1.00 91.56 85 ALA A N 1
ATOM 684 C CA . ALA A 1 85 ? -0.445 -3.161 -6.151 1.00 91.56 85 ALA A CA 1
ATOM 685 C C . ALA A 1 85 ? -1.331 -4.196 -5.429 1.00 91.56 85 ALA A C 1
ATOM 687 O O . ALA A 1 85 ? -2.230 -3.828 -4.673 1.00 91.56 85 ALA A O 1
ATOM 688 N N . LYS A 1 86 ? -1.083 -5.499 -5.622 1.00 92.19 86 LYS A N 1
ATOM 689 C CA . LYS A 1 86 ? -1.803 -6.563 -4.898 1.00 92.19 86 LYS A CA 1
ATOM 690 C C . LYS A 1 86 ? -1.504 -6.535 -3.402 1.00 92.19 86 LYS A C 1
ATOM 692 O O . LYS A 1 86 ? -2.443 -6.547 -2.613 1.00 92.19 86 LYS A O 1
ATOM 697 N N . LEU A 1 87 ? -0.229 -6.453 -3.026 1.00 91.69 87 LEU A N 1
ATOM 698 C CA . LEU A 1 87 ? 0.191 -6.405 -1.624 1.00 91.69 87 LEU A CA 1
ATOM 699 C C . LEU A 1 87 ? -0.331 -5.156 -0.909 1.00 91.69 87 LEU A C 1
ATOM 701 O O . LEU A 1 87 ? -0.730 -5.240 0.247 1.00 91.69 87 LEU A O 1
ATOM 705 N N . GLN A 1 88 ? -0.375 -4.010 -1.591 1.00 87.75 88 GLN A N 1
ATOM 706 C CA . GLN A 1 88 ? -0.975 -2.786 -1.055 1.00 87.75 88 GLN A CA 1
ATOM 707 C C . GLN A 1 88 ? -2.473 -2.963 -0.791 1.00 87.75 88 GLN A C 1
ATOM 709 O O . GLN A 1 88 ? -2.931 -2.674 0.310 1.00 87.75 88 GLN A O 1
ATOM 714 N N . ASN A 1 89 ? -3.220 -3.523 -1.748 1.00 91.75 89 ASN A N 1
ATOM 715 C CA . ASN A 1 89 ? -4.643 -3.813 -1.555 1.00 91.75 89 ASN A CA 1
ATOM 716 C C . ASN A 1 89 ? -4.885 -4.801 -0.402 1.00 91.75 89 ASN A C 1
ATOM 718 O O . ASN A 1 89 ? -5.824 -4.633 0.376 1.00 91.75 89 ASN A O 1
ATOM 722 N N . GLU A 1 90 ? -4.043 -5.829 -0.274 1.00 89.06 90 GLU A N 1
ATOM 723 C CA . GLU A 1 90 ? -4.121 -6.788 0.828 1.00 89.06 90 GLU A CA 1
ATOM 724 C C . GLU A 1 90 ? -3.829 -6.110 2.172 1.00 89.06 90 GLU A C 1
ATOM 726 O O . GLU A 1 90 ? -4.618 -6.248 3.108 1.00 89.06 90 GLU A O 1
ATOM 731 N N . TYR A 1 91 ? -2.769 -5.303 2.249 1.00 87.00 91 TYR A N 1
ATOM 732 C CA . TYR A 1 91 ? -2.427 -4.527 3.439 1.00 87.00 91 TYR A CA 1
ATOM 733 C C . TYR A 1 91 ? -3.561 -3.586 3.855 1.00 87.00 91 TYR A C 1
ATOM 735 O O . TYR A 1 91 ? -3.940 -3.569 5.026 1.00 87.00 91 TYR A O 1
ATOM 743 N N . ASP A 1 92 ? -4.153 -2.858 2.909 1.00 87.50 92 ASP A N 1
ATOM 744 C CA . ASP A 1 92 ? -5.278 -1.963 3.174 1.00 87.50 92 ASP A CA 1
ATOM 745 C C . ASP A 1 92 ? -6.510 -2.740 3.651 1.00 87.50 92 ASP A C 1
ATOM 747 O O . ASP A 1 92 ? -7.190 -2.317 4.587 1.00 87.50 92 ASP A O 1
ATOM 751 N N . SER A 1 93 ? -6.787 -3.909 3.066 1.00 89.12 93 SER A N 1
ATOM 752 C CA . SER A 1 93 ? -7.900 -4.765 3.489 1.00 89.12 93 SER A CA 1
ATOM 753 C C . SER A 1 93 ? -7.719 -5.292 4.916 1.00 89.12 93 SER A C 1
ATOM 755 O O . SER A 1 93 ? -8.646 -5.207 5.723 1.00 89.12 93 SER A O 1
ATOM 757 N N . ILE A 1 94 ? -6.512 -5.754 5.260 1.00 89.44 94 ILE A N 1
ATOM 758 C CA . ILE A 1 94 ? -6.168 -6.253 6.593 1.00 89.44 94 ILE A CA 1
ATOM 759 C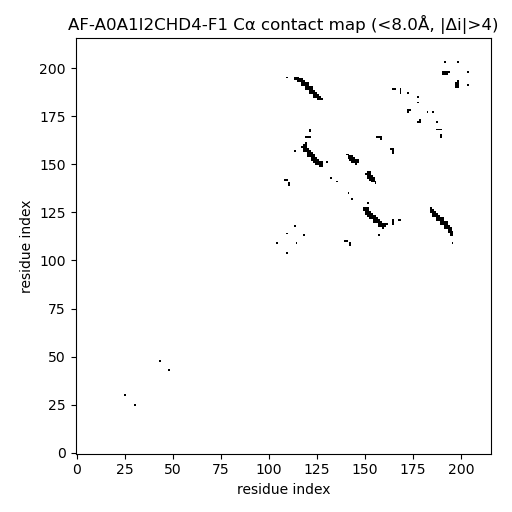 C . ILE A 1 94 ? -6.179 -5.105 7.595 1.00 89.44 94 ILE A C 1
ATOM 761 O O . ILE A 1 94 ? -6.761 -5.236 8.666 1.00 89.44 94 ILE A O 1
ATOM 765 N N . SER A 1 95 ? -5.587 -3.963 7.253 1.00 85.88 95 SER A N 1
ATOM 766 C CA . SER A 1 95 ? -5.589 -2.766 8.093 1.00 85.88 95 SER A CA 1
ATOM 767 C C . SER A 1 95 ? -7.018 -2.312 8.392 1.00 85.88 95 SER A C 1
ATOM 769 O O . SER A 1 95 ? -7.369 -2.067 9.548 1.00 85.88 95 SER A O 1
ATOM 771 N N . ASN A 1 96 ? -7.895 -2.298 7.386 1.00 88.69 96 ASN A N 1
ATOM 772 C CA . ASN A 1 96 ? -9.312 -1.996 7.569 1.00 88.69 96 ASN A CA 1
ATOM 773 C C . ASN A 1 96 ? -10.024 -3.043 8.434 1.00 88.69 96 ASN A C 1
ATOM 775 O O . ASN A 1 96 ? -10.777 -2.661 9.328 1.00 88.69 96 ASN A O 1
ATOM 779 N N . ALA A 1 97 ? -9.763 -4.336 8.232 1.00 85.00 97 ALA A N 1
ATOM 780 C CA . ALA A 1 97 ? -10.320 -5.406 9.059 1.00 85.00 97 ALA A CA 1
ATOM 781 C C . ALA A 1 97 ? -9.850 -5.310 10.519 1.00 85.00 97 ALA A C 1
ATOM 783 O O . ALA A 1 97 ? -10.664 -5.436 11.429 1.00 85.00 97 ALA A O 1
ATOM 784 N N . ILE A 1 98 ? -8.571 -5.005 10.759 1.00 83.88 98 ILE A N 1
ATOM 785 C CA . ILE A 1 98 ? -8.011 -4.769 12.096 1.00 83.88 98 ILE A CA 1
ATOM 786 C C . ILE A 1 98 ? -8.653 -3.539 12.727 1.00 83.88 98 ILE A C 1
ATOM 788 O O . ILE A 1 98 ? -9.039 -3.586 13.887 1.00 83.88 98 ILE A O 1
ATOM 792 N N . ASN A 1 99 ? -8.796 -2.438 11.992 1.00 80.81 99 ASN A N 1
ATOM 793 C CA . ASN A 1 99 ? -9.424 -1.227 12.516 1.00 80.81 99 ASN A CA 1
ATOM 794 C C . ASN A 1 99 ? -10.913 -1.441 12.817 1.00 80.81 99 ASN A C 1
ATOM 796 O O . ASN A 1 99 ? -11.418 -0.901 13.799 1.00 80.81 99 ASN A O 1
ATOM 800 N N . GLN A 1 100 ? -11.615 -2.245 12.018 1.00 79.62 100 GLN A N 1
ATOM 801 C CA . GLN A 1 100 ? -12.990 -2.655 12.304 1.00 79.62 100 GLN A CA 1
ATOM 802 C C . GLN A 1 100 ? -13.060 -3.580 13.521 1.00 79.62 100 GLN A C 1
ATOM 804 O O . GLN A 1 100 ? -13.874 -3.337 14.405 1.00 79.62 100 GLN A O 1
ATOM 809 N N . ALA A 1 101 ? -12.181 -4.578 13.621 1.00 75.06 101 ALA A N 1
ATOM 810 C CA . ALA A 1 101 ? -12.091 -5.462 14.779 1.00 75.06 101 ALA A CA 1
ATOM 811 C C . ALA A 1 101 ? -11.779 -4.671 16.056 1.00 75.06 101 ALA A C 1
ATOM 813 O O . ALA A 1 101 ? -12.499 -4.798 17.035 1.00 75.06 101 ALA A O 1
ATOM 814 N N . LYS A 1 102 ? -10.805 -3.756 16.016 1.00 74.56 102 LYS A N 1
ATOM 815 C CA . LYS A 1 102 ? -10.479 -2.852 17.125 1.00 74.56 102 LYS A CA 1
ATOM 816 C C . LYS A 1 102 ? -11.628 -1.920 17.486 1.00 74.56 102 LYS A C 1
ATOM 818 O O . LYS A 1 102 ? -11.847 -1.688 18.663 1.00 74.56 102 LYS A O 1
ATOM 823 N N . LYS A 1 103 ? -12.383 -1.390 16.517 1.00 67.75 103 LYS A N 1
ATOM 824 C CA . LYS A 1 103 ? -13.599 -0.608 16.809 1.00 67.75 103 LYS A CA 1
ATOM 825 C C . LYS A 1 103 ? -14.678 -1.470 17.460 1.00 67.75 103 LYS A C 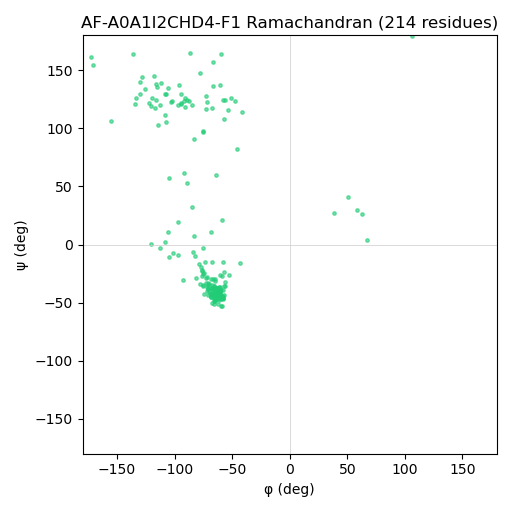1
ATOM 827 O O . LYS A 1 103 ? -15.341 -1.006 18.379 1.00 67.75 103 LYS A O 1
ATOM 832 N N . ASN A 1 104 ? -14.831 -2.715 17.024 1.00 62.09 104 ASN A N 1
ATOM 833 C CA . ASN A 1 104 ? -15.779 -3.657 17.612 1.00 62.09 104 ASN A CA 1
ATOM 834 C C . ASN A 1 104 ? -15.346 -4.110 19.019 1.00 62.09 104 ASN A C 1
ATOM 836 O O . ASN A 1 104 ? -16.203 -4.294 19.876 1.00 62.09 104 ASN A O 1
ATOM 840 N N . GLU A 1 105 ? -14.043 -4.230 19.284 1.00 54.88 105 GLU A N 1
ATOM 841 C CA . GLU A 1 105 ? -13.479 -4.503 20.613 1.00 54.88 105 GLU A CA 1
ATOM 842 C C . GLU A 1 105 ? -13.502 -3.269 21.529 1.00 54.88 105 GLU A C 1
ATOM 844 O O . GLU A 1 105 ? -13.774 -3.396 22.716 1.00 54.88 105 GLU A O 1
ATOM 849 N N . ALA A 1 106 ? -13.296 -2.062 20.993 1.00 52.09 106 ALA A N 1
ATOM 850 C CA . ALA A 1 106 ? -13.403 -0.811 21.745 1.00 52.09 106 ALA A CA 1
ATOM 851 C C . ALA A 1 106 ? -14.860 -0.476 22.107 1.00 52.09 106 ALA A C 1
ATOM 853 O O . ALA A 1 106 ? -15.120 0.038 23.191 1.00 52.09 106 ALA A O 1
ATOM 854 N N . ASN A 1 107 ? -15.817 -0.814 21.235 1.00 48.53 107 ASN A N 1
ATOM 855 C CA . ASN A 1 107 ? -17.249 -0.705 21.529 1.00 48.53 107 ASN A CA 1
ATOM 856 C C . ASN A 1 107 ? -17.743 -1.807 22.483 1.00 48.53 107 ASN A C 1
ATOM 858 O O . ASN A 1 107 ? -18.718 -1.599 23.196 1.00 48.53 107 ASN A O 1
ATOM 862 N N . ASN A 1 108 ? -17.058 -2.953 22.533 1.00 45.22 108 ASN A N 1
ATOM 863 C CA . ASN A 1 108 ? -17.281 -4.010 23.515 1.00 45.22 108 ASN A CA 1
ATOM 864 C C . ASN A 1 108 ? -16.160 -3.989 24.548 1.00 45.22 108 ASN A C 1
ATOM 866 O O . ASN A 1 108 ? -15.485 -5.005 24.678 1.00 45.22 108 ASN A O 1
ATOM 870 N N . GLY A 1 109 ? -15.944 -2.864 25.244 1.00 47.28 109 GLY A N 1
ATOM 871 C CA . GLY A 1 109 ? -14.874 -2.660 26.231 1.00 47.28 109 GLY A CA 1
ATOM 872 C C . GLY A 1 109 ? -14.718 -3.821 27.216 1.00 47.28 109 GLY A C 1
ATOM 873 O O . GLY A 1 109 ? -15.251 -3.812 28.318 1.00 47.28 109 GLY A O 1
ATOM 874 N N . THR A 1 110 ? -14.014 -4.864 26.800 1.00 48.28 110 THR A N 1
ATOM 875 C CA . THR A 1 110 ? -13.952 -6.137 27.502 1.00 48.28 110 THR A CA 1
ATOM 876 C C . THR A 1 110 ? -12.663 -6.798 27.098 1.00 48.28 110 THR A C 1
ATOM 878 O O . THR A 1 110 ? -12.508 -7.301 25.988 1.00 48.28 110 THR A O 1
ATOM 881 N N . ASN A 1 111 ? -11.722 -6.787 28.029 1.00 54.69 111 ASN A N 1
ATOM 882 C CA . ASN A 1 111 ? -10.561 -7.648 27.969 1.00 54.69 111 ASN A CA 1
ATOM 883 C C . ASN A 1 111 ? -11.051 -9.103 27.729 1.00 54.69 111 ASN A C 1
ATOM 885 O O . ASN A 1 111 ? -11.917 -9.564 28.482 1.00 54.69 111 ASN A O 1
ATOM 889 N N . PRO A 1 112 ? -10.557 -9.826 26.701 1.00 54.34 112 PRO A N 1
ATOM 890 C CA . PRO A 1 112 ? -11.016 -11.179 26.350 1.00 54.34 112 PRO A CA 1
ATOM 891 C C . PRO A 1 112 ? -10.866 -12.205 27.485 1.00 54.34 112 PRO A C 1
ATOM 893 O O . PRO A 1 112 ? -11.507 -13.253 27.464 1.00 54.34 112 PRO A O 1
ATOM 896 N N . GLU A 1 113 ? -10.081 -11.883 28.512 1.00 55.59 113 GLU A N 1
ATOM 897 C CA . GLU A 1 113 ? -9.981 -12.628 29.770 1.00 55.59 113 GLU A CA 1
ATOM 898 C C . GLU A 1 113 ? -11.310 -12.709 30.553 1.00 55.59 113 GLU A C 1
ATOM 900 O O . GLU A 1 113 ? -11.548 -13.678 31.273 1.00 55.59 113 GLU A O 1
ATOM 905 N N . TYR A 1 114 ? -12.212 -11.740 30.365 1.00 54.59 114 TYR A N 1
ATOM 906 C CA . TYR A 1 114 ? -13.508 -11.650 31.054 1.00 54.59 114 TYR A CA 1
ATOM 907 C C . TYR A 1 114 ? -14.703 -12.012 30.156 1.00 54.59 114 TYR A C 1
ATOM 909 O O . TYR A 1 114 ? -15.853 -11.786 30.530 1.00 54.59 114 TYR A O 1
ATOM 917 N N . ALA A 1 115 ? -14.453 -12.563 28.962 1.00 57.22 115 ALA A N 1
ATOM 918 C CA . ALA A 1 115 ? -15.488 -12.823 27.957 1.00 57.22 115 ALA A CA 1
ATOM 919 C C . ALA A 1 115 ? -16.408 -14.016 28.285 1.00 57.22 115 ALA A C 1
ATOM 921 O O . ALA A 1 115 ? -17.458 -14.160 27.667 1.00 57.22 115 ALA A O 1
ATOM 922 N N . LYS A 1 116 ? -16.031 -14.880 29.237 1.00 54.84 116 LYS A N 1
ATOM 923 C CA . LYS A 1 116 ? -16.783 -16.098 29.575 1.00 54.84 116 LYS A CA 1
ATOM 924 C C . LYS A 1 116 ? -17.016 -16.191 31.084 1.00 54.84 116 LYS A C 1
ATOM 926 O O . LYS A 1 116 ? -16.062 -16.077 31.855 1.00 54.84 116 LYS A O 1
ATOM 931 N N . GLY A 1 117 ? -18.264 -16.414 31.502 1.00 64.25 117 GLY A N 1
ATOM 932 C CA . GLY A 1 117 ? -18.662 -16.547 32.910 1.00 64.25 117 GLY A CA 1
ATOM 933 C C . GLY A 1 117 ? -19.425 -15.346 33.486 1.00 64.25 117 GLY A C 1
ATOM 934 O O . GLY A 1 117 ? -19.688 -14.358 32.799 1.00 64.25 117 GLY A O 1
ATOM 935 N N . THR A 1 118 ? -19.808 -15.454 34.760 1.00 68.44 118 THR A N 1
ATOM 936 C CA . THR A 1 118 ? -20.480 -14.385 35.516 1.00 68.44 118 THR A CA 1
ATOM 937 C C . THR A 1 118 ? -19.433 -13.484 36.158 1.00 68.44 118 THR A C 1
ATOM 939 O O . THR A 1 118 ? -18.596 -13.959 36.922 1.00 68.44 118 THR A O 1
ATOM 942 N N . TRP A 1 119 ? -19.491 -12.190 35.858 1.00 72.31 119 TRP A N 1
ATOM 943 C CA . TRP A 1 119 ? -18.573 -11.182 36.373 1.00 72.31 119 TRP A CA 1
ATOM 944 C C . TRP A 1 119 ? -19.347 -9.992 36.937 1.00 72.31 119 TRP A C 1
ATOM 946 O O . TRP A 1 119 ? -20.323 -9.517 36.355 1.00 72.31 119 TRP A O 1
ATOM 956 N N . TYR A 1 120 ? -18.875 -9.466 38.056 1.00 72.62 120 TYR A N 1
ATOM 957 C CA . TYR A 1 120 ? -19.393 -8.273 38.705 1.00 72.62 120 TYR A CA 1
ATOM 958 C C . TYR A 1 120 ? -18.467 -7.103 38.384 1.00 72.62 120 TYR A C 1
ATOM 960 O O . TYR A 1 120 ? -17.267 -7.153 38.644 1.00 72.62 120 TYR A O 1
ATOM 968 N N . ARG A 1 121 ? -19.013 -6.037 37.801 1.00 75.19 121 ARG A N 1
ATOM 969 C CA . ARG A 1 121 ? -18.278 -4.808 37.488 1.00 75.19 121 ARG A CA 1
ATOM 970 C C . ARG A 1 121 ? -18.709 -3.708 38.440 1.00 75.19 121 ARG A C 1
ATOM 972 O O . ARG A 1 121 ? -19.904 -3.456 38.595 1.00 75.19 121 ARG A O 1
ATOM 979 N N . VAL A 1 122 ? -17.749 -3.035 39.066 1.00 75.19 122 VAL A N 1
ATOM 980 C CA . VAL A 1 122 ? -18.034 -1.851 39.888 1.00 75.19 122 VAL A CA 1
ATOM 981 C C . VAL A 1 122 ? -17.852 -0.613 39.025 1.00 75.19 122 VAL A C 1
ATOM 983 O O . VAL A 1 122 ? -16.780 -0.388 38.457 1.00 75.19 122 VAL A O 1
ATOM 986 N N . GLN A 1 123 ? -18.926 0.163 38.907 1.00 76.88 123 GLN A N 1
ATOM 987 C CA . GLN A 1 123 ? -19.002 1.336 38.051 1.00 76.88 123 GLN A CA 1
ATOM 988 C C . GLN A 1 123 ? -19.255 2.593 38.878 1.00 76.88 123 GLN A C 1
ATOM 990 O O . GLN A 1 123 ? -19.981 2.575 39.875 1.00 76.88 123 GLN A O 1
ATOM 995 N N . VAL A 1 124 ? -18.658 3.694 38.433 1.00 74.69 124 VAL A N 1
ATOM 996 C CA . VAL A 1 124 ? -18.858 5.029 38.994 1.00 74.69 124 VAL A CA 1
ATOM 997 C C . VAL A 1 124 ? -19.469 5.913 37.920 1.00 74.69 124 VAL A C 1
ATOM 999 O O . VAL A 1 124 ? -18.846 6.146 36.886 1.00 74.69 124 VAL A O 1
ATOM 1002 N N . GLY A 1 125 ? -20.682 6.397 38.164 1.00 70.38 125 GLY A N 1
ATOM 1003 C CA . GLY A 1 125 ? -21.336 7.422 37.365 1.00 70.38 125 GLY A CA 1
ATOM 1004 C C . GLY A 1 125 ? -21.036 8.804 37.919 1.00 70.38 125 GLY A C 1
ATOM 1005 O O . GLY A 1 125 ? -21.276 9.070 39.098 1.00 70.38 125 GLY A O 1
ATOM 1006 N N . VAL A 1 126 ? -20.536 9.693 37.067 1.00 68.62 126 VAL A N 1
ATOM 1007 C CA . VAL A 1 126 ? -20.301 11.098 37.410 1.00 68.62 126 VAL A CA 1
ATOM 1008 C C . VAL A 1 126 ? -21.122 11.980 36.477 1.00 68.62 126 VAL A C 1
ATOM 101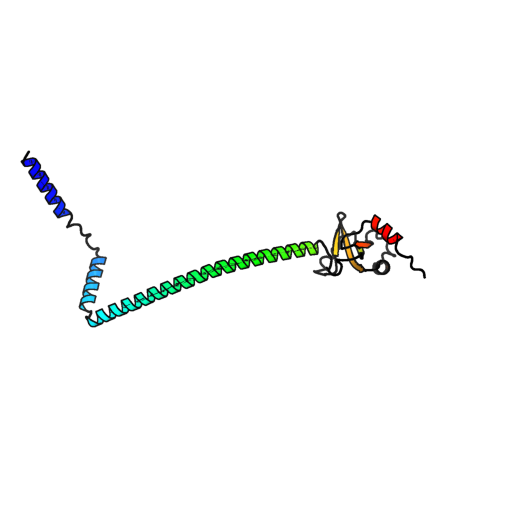0 O O . VAL A 1 126 ? -20.941 11.966 35.258 1.00 68.62 126 VAL A O 1
ATOM 1013 N N . LYS A 1 127 ? -22.028 12.762 37.063 1.00 58.34 127 LYS A N 1
ATOM 1014 C CA . LYS A 1 127 ? -22.897 13.732 36.397 1.00 58.34 127 LYS A CA 1
ATOM 1015 C C . LYS A 1 127 ? -22.215 15.100 36.390 1.00 58.34 127 LYS A C 1
ATOM 1017 O O . LYS A 1 127 ? -22.693 16.024 37.026 1.00 58.34 127 LYS A O 1
ATOM 1022 N N . ASN A 1 128 ? -21.049 15.227 35.752 1.00 56.31 128 ASN A N 1
ATOM 1023 C CA . ASN A 1 128 ? -20.470 16.529 35.392 1.00 56.31 128 ASN A CA 1
ATOM 1024 C C . ASN A 1 128 ? -19.215 16.400 34.510 1.00 56.31 128 ASN A C 1
ATOM 1026 O O . ASN A 1 128 ? -18.589 15.347 34.446 1.00 56.31 128 ASN A O 1
ATOM 1030 N N . ARG A 1 129 ? -18.881 17.509 33.830 1.00 50.31 129 ARG A N 1
ATOM 1031 C CA . ARG A 1 129 ? -17.961 17.708 32.681 1.00 50.31 129 ARG A CA 1
ATOM 1032 C C . ARG A 1 129 ? -16.478 17.307 32.849 1.00 50.31 129 ARG A C 1
ATOM 1034 O O . ARG A 1 129 ? -15.644 17.832 32.115 1.00 50.31 129 ARG A O 1
ATOM 1041 N N . ILE A 1 130 ? -16.112 16.444 33.794 1.00 53.69 130 ILE A N 1
ATOM 1042 C CA . ILE A 1 130 ? -14.733 15.948 33.877 1.00 53.69 130 ILE A CA 1
ATOM 1043 C C . ILE A 1 130 ? -14.606 14.784 32.898 1.00 53.69 130 ILE A C 1
ATOM 1045 O O . ILE A 1 130 ? -14.889 13.634 33.232 1.00 53.69 130 ILE A O 1
ATOM 1049 N N . ASP A 1 131 ? -14.214 15.121 31.675 1.00 53.56 131 ASP A N 1
ATOM 1050 C CA . ASP A 1 131 ? -13.773 14.146 30.693 1.00 53.56 131 ASP A CA 1
ATOM 1051 C C . ASP A 1 131 ? -12.357 13.686 31.069 1.00 53.56 131 ASP A C 1
ATOM 1053 O O . ASP A 1 131 ? -11.373 14.373 30.806 1.00 53.56 131 ASP A O 1
ATOM 1057 N N . ILE A 1 132 ? -12.245 12.545 31.755 1.00 56.41 132 ILE A N 1
ATOM 1058 C CA . ILE A 1 132 ? -10.934 11.943 32.050 1.00 56.41 132 ILE A CA 1
ATOM 1059 C C . ILE A 1 132 ? -10.414 11.098 30.884 1.00 56.41 132 ILE A C 1
ATOM 1061 O O . ILE A 1 132 ? -9.384 10.444 31.045 1.00 56.41 132 ILE A O 1
ATOM 1065 N N . SER A 1 133 ? -11.070 11.112 29.715 1.00 57.12 133 SER A N 1
ATOM 1066 C CA . SER A 1 133 ? -10.565 10.423 28.518 1.00 57.12 133 SER A CA 1
ATOM 1067 C C . SER A 1 133 ? -9.180 10.938 28.113 1.00 57.12 133 SER A C 1
ATOM 1069 O O . SER A 1 133 ? -8.388 10.178 27.566 1.00 57.12 133 SER A O 1
ATOM 1071 N N . GLU A 1 134 ? -8.845 12.192 28.445 1.00 53.53 134 GLU A N 1
ATOM 1072 C CA . GLU A 1 134 ? -7.505 12.762 28.232 1.00 53.53 134 GLU A CA 1
ATOM 1073 C C . GLU A 1 134 ? -6.439 12.192 29.188 1.00 53.53 134 GLU A C 1
ATOM 1075 O O . GLU A 1 134 ? -5.262 12.135 28.838 1.00 53.53 134 GLU A O 1
ATOM 1080 N N . VAL A 1 135 ? -6.833 11.744 30.387 1.00 52.47 135 VAL A N 1
ATOM 1081 C CA . VAL A 1 135 ? -5.926 11.167 31.402 1.00 52.47 135 VAL A CA 1
ATOM 1082 C C . VAL A 1 135 ? -5.850 9.640 31.276 1.00 52.47 135 VAL A C 1
ATOM 1084 O O . VAL A 1 135 ? -4.816 9.039 31.555 1.00 52.47 135 VAL A O 1
ATOM 1087 N N . GLY A 1 136 ? -6.932 9.008 30.818 1.00 49.59 136 GLY A N 1
ATOM 1088 C CA . GLY A 1 136 ? -7.060 7.571 30.577 1.00 49.59 136 GLY A CA 1
ATOM 1089 C C . GLY A 1 136 ? -6.557 7.119 29.207 1.00 49.59 136 GLY A C 1
ATOM 1090 O O . GLY A 1 136 ? -7.126 6.185 28.645 1.00 49.59 136 GLY A O 1
ATOM 1091 N N . GLY A 1 137 ? -5.532 7.779 28.655 1.00 45.19 137 GLY A N 1
ATOM 1092 C CA . GLY A 1 137 ? -4.948 7.416 27.363 1.00 45.19 137 GLY A CA 1
ATOM 1093 C C . GLY A 1 137 ? -4.680 5.914 27.269 1.00 45.19 137 GLY A C 1
ATOM 1094 O O . GLY A 1 137 ? -4.013 5.369 28.139 1.00 45.19 137 GLY A O 1
ATOM 1095 N N . ASP A 1 138 ? -5.256 5.266 26.249 1.00 46.59 138 ASP A N 1
ATOM 1096 C CA . ASP A 1 138 ? -5.134 3.838 25.886 1.00 46.59 138 ASP A CA 1
ATOM 1097 C C . ASP A 1 138 ? -5.084 2.849 27.075 1.00 46.59 138 ASP A C 1
ATOM 1099 O O . ASP A 1 138 ? -4.486 1.768 27.014 1.00 46.59 138 ASP A O 1
ATOM 1103 N N . ALA A 1 139 ? -5.691 3.224 28.206 1.00 47.31 139 ALA A N 1
ATOM 1104 C CA . ALA A 1 139 ? -5.628 2.451 29.426 1.00 47.31 139 ALA A CA 1
ATOM 1105 C C . ALA A 1 139 ? -6.565 1.258 29.250 1.00 47.31 139 ALA A C 1
ATOM 1107 O O . ALA A 1 139 ? -7.765 1.365 29.487 1.00 47.31 139 ALA A O 1
ATOM 1108 N N . LYS A 1 140 ? -5.995 0.111 28.858 1.00 48.12 140 LYS A N 1
ATOM 1109 C CA . LYS A 1 140 ? -6.658 -1.192 28.621 1.00 48.12 140 LYS A CA 1
ATOM 1110 C C . LYS A 1 140 ? -7.709 -1.622 29.658 1.00 48.12 140 LYS A C 1
ATOM 1112 O O . LYS A 1 140 ? -8.478 -2.537 29.387 1.00 48.12 140 LYS A O 1
ATOM 1117 N N . ASN A 1 141 ? -7.732 -0.995 30.832 1.00 51.25 141 ASN A N 1
ATOM 1118 C CA . ASN A 1 141 ? -8.561 -1.374 31.968 1.00 51.25 141 ASN A CA 1
ATOM 1119 C C . ASN A 1 141 ? -9.656 -0.350 32.317 1.00 51.25 141 ASN A C 1
ATOM 1121 O O . ASN A 1 141 ? -10.432 -0.619 33.232 1.00 51.25 141 ASN A O 1
ATOM 1125 N N . LEU A 1 142 ? -9.733 0.801 31.636 1.00 56.16 142 LEU A N 1
ATOM 1126 C CA . LEU A 1 142 ? -10.742 1.828 31.902 1.00 56.16 142 LEU A CA 1
ATOM 1127 C C . LEU A 1 142 ? -11.777 1.858 30.774 1.00 56.16 142 LEU A C 1
ATOM 1129 O O . LEU A 1 142 ? -11.517 2.355 29.683 1.00 56.16 142 LEU A O 1
ATOM 1133 N N . ILE A 1 143 ? -12.969 1.334 31.054 1.00 60.59 143 ILE A N 1
ATOM 1134 C CA . ILE A 1 143 ? -14.109 1.399 30.133 1.00 60.59 143 ILE A CA 1
ATOM 1135 C C . ILE A 1 143 ? -14.891 2.667 30.463 1.00 60.59 143 ILE A C 1
ATOM 1137 O O . ILE A 1 143 ? -15.382 2.802 31.591 1.00 60.59 143 ILE A O 1
ATOM 1141 N N . ILE A 1 144 ? -14.975 3.576 29.491 1.00 62.84 144 ILE A N 1
ATOM 1142 C CA . ILE A 1 144 ? -15.705 4.841 29.589 1.00 62.84 144 ILE A CA 1
ATOM 1143 C C . ILE A 1 144 ? -16.954 4.735 28.714 1.00 62.84 144 ILE A C 1
ATOM 1145 O O . ILE A 1 144 ? -16.857 4.697 27.490 1.00 62.84 144 ILE A O 1
ATOM 1149 N N . GLU A 1 145 ? -18.132 4.704 29.335 1.00 63.75 145 GLU A N 1
ATOM 1150 C CA . GLU A 1 145 ? -19.410 4.768 28.619 1.00 63.75 145 GLU A CA 1
ATOM 1151 C C . GLU A 1 145 ? -20.060 6.135 28.853 1.00 63.75 145 GLU A C 1
ATOM 1153 O O . GLU A 1 145 ? -20.202 6.583 29.996 1.00 63.75 145 GLU A O 1
ATOM 1158 N N . LYS A 1 146 ? -20.475 6.802 27.771 1.00 60.16 146 LYS A N 1
ATOM 1159 C CA . LYS A 1 146 ? -21.257 8.040 27.836 1.00 60.16 146 LYS A CA 1
ATOM 1160 C C . LYS A 1 146 ? -22.739 7.714 27.681 1.00 60.16 146 LYS A C 1
ATOM 1162 O O . LYS A 1 146 ? -23.139 7.185 26.647 1.00 60.16 146 LYS A O 1
ATOM 1167 N N . ASP A 1 147 ? -23.540 8.055 28.686 1.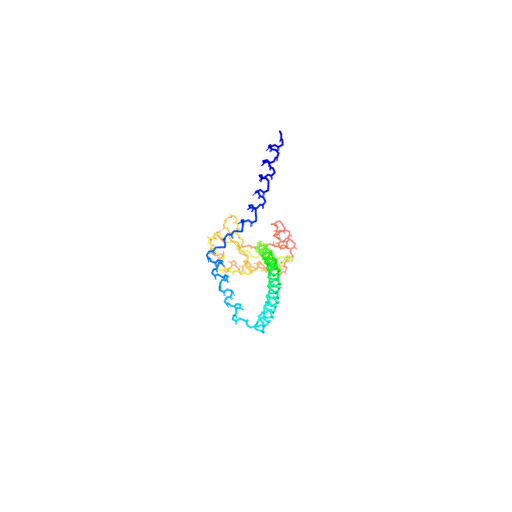00 61.66 147 ASP A N 1
ATOM 1168 C CA . ASP A 1 147 ? -24.997 7.902 28.622 1.00 61.66 147 ASP A CA 1
ATOM 1169 C C . ASP A 1 147 ? -25.686 9.127 27.986 1.00 61.66 147 ASP A C 1
ATOM 1171 O O . ASP A 1 147 ? -25.091 10.208 27.885 1.00 61.66 147 ASP A O 1
ATOM 1175 N N . SER A 1 148 ? -26.956 8.979 27.594 1.00 56.75 148 SER A N 1
ATOM 1176 C CA . SER A 1 148 ? -27.779 10.033 26.973 1.00 56.75 148 SER A CA 1
ATOM 1177 C C . SER A 1 148 ? -27.911 11.299 27.827 1.00 56.75 148 SER A C 1
ATOM 1179 O O . SER A 1 148 ? -28.093 12.389 27.286 1.00 56.75 148 SER A O 1
ATOM 1181 N N . ASP A 1 149 ? -27.732 11.173 29.142 1.00 60.06 149 ASP A N 1
ATOM 1182 C CA . ASP A 1 149 ? -27.924 12.243 30.126 1.00 60.06 149 ASP A CA 1
ATOM 1183 C C . ASP A 1 149 ? -26.620 12.972 30.522 1.00 60.06 149 ASP A C 1
ATOM 1185 O O . ASP A 1 149 ? -26.558 13.617 31.569 1.00 60.06 149 ASP A O 1
ATOM 1189 N N . ASN A 1 150 ? -25.556 12.885 29.705 1.00 64.75 150 ASN A N 1
ATOM 1190 C CA . ASN A 1 150 ? -24.209 13.415 30.010 1.00 64.75 150 ASN A CA 1
ATOM 1191 C C . ASN A 1 150 ? -23.585 12.842 31.300 1.00 64.75 150 ASN A C 1
ATOM 1193 O O . ASN A 1 150 ? -22.771 13.497 31.956 1.00 64.75 150 ASN A O 1
ATOM 1197 N N . ILE A 1 151 ? -23.945 11.609 31.653 1.00 64.62 151 ILE A N 1
ATOM 1198 C CA . ILE A 1 151 ? -23.323 10.865 32.747 1.00 64.62 151 ILE A CA 1
ATOM 1199 C C . ILE A 1 151 ? -22.176 10.042 32.162 1.00 64.62 151 ILE A C 1
ATOM 1201 O O . ILE A 1 151 ? -22.388 9.238 31.250 1.00 64.62 151 ILE A O 1
ATOM 1205 N N . TYR A 1 152 ? -20.971 10.235 32.696 1.00 68.94 152 TYR A N 1
ATOM 1206 C CA . TYR A 1 152 ? -19.820 9.394 32.374 1.00 68.94 152 TYR A CA 1
ATOM 1207 C C . TYR A 1 152 ? -19.773 8.216 33.341 1.00 68.94 152 TYR A C 1
ATOM 1209 O O . TYR A 1 152 ? -19.758 8.417 34.558 1.00 68.94 152 TYR A O 1
ATOM 1217 N N . LYS A 1 153 ? -19.764 6.996 32.801 1.00 72.50 153 LYS A N 1
ATOM 1218 C CA . LYS A 1 153 ? -19.645 5.754 33.566 1.00 72.50 153 LYS A CA 1
ATOM 1219 C C . LYS A 1 153 ? -18.227 5.223 33.432 1.00 72.50 153 LYS A C 1
ATOM 1221 O O . LYS A 1 153 ? -17.772 4.949 32.324 1.00 72.50 153 LYS A O 1
ATOM 1226 N N . TYR A 1 154 ? -17.565 5.044 34.566 1.00 73.44 154 TYR A N 1
ATOM 1227 C CA . TYR A 1 154 ? -16.206 4.526 34.653 1.00 73.44 154 TYR A CA 1
ATOM 1228 C C . TYR A 1 154 ? -16.219 3.153 35.316 1.00 73.44 154 TYR A C 1
ATOM 1230 O O . TYR A 1 154 ? -16.651 3.029 36.463 1.00 73.44 154 TYR A O 1
ATOM 1238 N N . THR A 1 155 ? -15.745 2.121 34.617 1.00 77.12 155 THR A N 1
ATOM 1239 C CA . THR A 1 155 ? -15.552 0.791 35.221 1.00 77.12 155 THR A CA 1
ATOM 1240 C C . THR A 1 155 ? -14.195 0.736 35.916 1.00 77.12 155 THR A C 1
ATOM 1242 O O . THR A 1 155 ? -13.170 0.918 35.266 1.00 77.12 155 THR A O 1
ATOM 1245 N N . LEU A 1 156 ? -14.187 0.486 37.230 1.00 71.62 156 LEU A N 1
ATOM 1246 C CA . LEU A 1 156 ? -12.969 0.505 38.055 1.00 71.62 156 LEU A CA 1
ATOM 1247 C C . LEU A 1 156 ? -12.454 -0.887 38.442 1.00 71.62 156 LEU A C 1
ATOM 1249 O O . LEU A 1 156 ? -11.347 -0.999 38.963 1.00 71.62 156 LEU A O 1
ATOM 1253 N N . GLY A 1 157 ? -13.231 -1.946 38.204 1.00 71.81 157 GLY A N 1
ATOM 1254 C CA . GLY A 1 157 ? -12.825 -3.308 38.545 1.00 71.81 157 GLY A CA 1
ATOM 1255 C C . GLY A 1 157 ? -13.760 -4.382 37.995 1.00 71.81 157 GLY A C 1
ATOM 1256 O O . GLY A 1 157 ? -14.944 -4.122 37.762 1.00 71.81 157 GLY A O 1
ATOM 1257 N N . HIS A 1 158 ? -13.200 -5.579 37.807 1.00 74.38 158 HIS A N 1
ATOM 1258 C CA . HIS A 1 158 ? -13.888 -6.808 37.410 1.00 74.38 158 HIS A CA 1
ATOM 1259 C C . HIS A 1 158 ? -13.685 -7.852 38.512 1.00 74.38 158 HIS A C 1
ATOM 1261 O O . HIS A 1 158 ? -12.547 -8.133 38.878 1.00 74.38 158 HIS A O 1
ATOM 1267 N N . PHE A 1 159 ? -14.771 -8.428 39.016 1.00 73.94 159 PHE A N 1
ATOM 1268 C CA . PHE A 1 159 ? -14.762 -9.368 40.137 1.00 73.94 159 PHE A CA 1
ATOM 1269 C C . PHE A 1 159 ? -15.531 -10.633 39.761 1.00 73.94 159 PHE A C 1
ATOM 1271 O O . PHE A 1 159 ? -16.529 -10.556 39.041 1.00 73.94 159 PHE A O 1
ATOM 1278 N N . LYS A 1 160 ? -15.088 -11.799 40.236 1.00 72.50 160 LYS A N 1
ATOM 1279 C CA . LYS A 1 160 ? -15.841 -13.056 40.065 1.00 72.50 160 LYS A CA 1
ATOM 1280 C C . LYS A 1 160 ? -16.948 -13.204 41.102 1.00 72.50 160 LYS A C 1
ATOM 1282 O O . LYS A 1 160 ? -17.981 -13.789 40.798 1.00 72.50 160 LYS A O 1
ATOM 1287 N N . ASP A 1 161 ? -16.752 -12.613 42.278 1.00 74.38 161 ASP A N 1
ATOM 1288 C CA . ASP A 1 161 ? -17.654 -12.733 43.414 1.00 74.38 161 ASP A CA 1
ATOM 1289 C C . ASP A 1 161 ? -18.363 -11.409 43.721 1.00 74.38 161 ASP A C 1
ATOM 1291 O O . ASP A 1 161 ? -17.769 -10.327 43.706 1.00 74.38 161 ASP A O 1
ATOM 1295 N N . TYR A 1 162 ? -19.656 -11.495 44.043 1.00 71.88 162 TYR A N 1
ATOM 1296 C CA . TYR A 1 162 ? -20.467 -10.329 44.405 1.00 71.88 162 TYR A CA 1
ATOM 1297 C C . TYR A 1 162 ? -19.949 -9.637 45.670 1.00 71.88 162 TYR A C 1
ATOM 1299 O O . TYR A 1 162 ? -19.958 -8.410 45.752 1.00 71.88 162 TYR A O 1
ATOM 1307 N N . TRP A 1 163 ? -19.505 -10.421 46.656 1.00 72.31 163 TRP A N 1
ATOM 1308 C CA . TRP A 1 163 ? -19.056 -9.898 47.944 1.00 72.31 163 TRP A CA 1
ATOM 1309 C C . TRP A 1 163 ? -17.792 -9.047 47.805 1.00 72.31 163 TRP A C 1
ATOM 1311 O O . TRP A 1 163 ? -17.747 -7.929 48.311 1.00 72.31 163 TRP A O 1
ATOM 1321 N N . GLU A 1 164 ? -16.820 -9.523 47.024 1.00 71.31 164 GLU A N 1
ATOM 1322 C CA . GLU A 1 164 ? -15.596 -8.780 46.711 1.00 71.31 164 GLU A CA 1
ATOM 1323 C C . GLU A 1 164 ? -15.919 -7.468 45.974 1.00 71.31 164 GLU A C 1
ATOM 1325 O O . GLU A 1 164 ? -15.396 -6.401 46.307 1.00 71.31 164 GLU A O 1
ATOM 1330 N N . ALA A 1 165 ? -16.874 -7.509 45.037 1.00 73.50 165 ALA A N 1
ATOM 1331 C CA . ALA A 1 165 ? -17.361 -6.312 44.356 1.00 73.50 165 ALA A CA 1
ATOM 1332 C C . ALA A 1 165 ? -18.079 -5.330 45.306 1.00 73.50 165 ALA A C 1
ATOM 1334 O O . ALA A 1 165 ? -17.965 -4.112 45.144 1.00 73.50 165 ALA A O 1
ATOM 1335 N N . ASP A 1 166 ? -18.837 -5.823 46.290 1.00 72.50 166 ASP A N 1
ATOM 1336 C CA . ASP A 1 166 ? -19.542 -4.991 47.271 1.00 72.50 166 ASP A CA 1
ATOM 1337 C C . ASP A 1 166 ? -18.583 -4.343 48.281 1.00 72.50 166 ASP A C 1
ATOM 1339 O O . ASP A 1 166 ? -18.726 -3.154 48.583 1.00 72.50 166 ASP A O 1
ATOM 1343 N N . GLU A 1 167 ? -17.570 -5.075 48.747 1.00 76.62 167 GLU A N 1
ATOM 1344 C CA . GLU A 1 167 ? -16.492 -4.536 49.581 1.00 76.62 167 GLU A CA 1
ATOM 1345 C C . GLU A 1 167 ? -15.692 -3.468 48.837 1.00 76.62 167 GLU A C 1
ATOM 1347 O O . GLU A 1 167 ? -15.492 -2.368 49.362 1.00 76.62 167 GLU A O 1
ATOM 1352 N N . PHE A 1 168 ? -15.320 -3.726 47.581 1.00 75.06 168 PHE A N 1
ATOM 1353 C CA . PHE A 1 168 ? -14.638 -2.740 46.748 1.00 75.06 168 PHE A CA 1
ATOM 1354 C C . PHE A 1 168 ? -15.502 -1.493 46.515 1.00 75.06 168 PHE A C 1
ATOM 1356 O O . PHE A 1 168 ? -15.021 -0.367 46.645 1.00 75.06 168 PHE A O 1
ATOM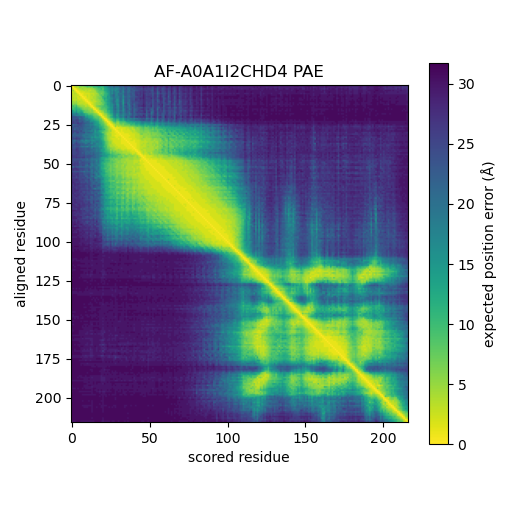 1363 N N . LYS A 1 169 ? -16.808 -1.658 46.261 1.00 77.25 169 LYS A N 1
ATOM 1364 C CA . LYS A 1 169 ? -17.764 -0.541 46.173 1.00 77.25 169 LYS A CA 1
ATOM 1365 C C . LYS A 1 169 ? -17.808 0.268 47.472 1.00 77.25 169 LYS A C 1
ATOM 1367 O O . LYS A 1 169 ? -17.809 1.498 47.411 1.00 77.25 169 LYS A O 1
ATOM 1372 N N . LYS A 1 170 ? -17.864 -0.384 48.638 1.00 75.69 170 LYS A N 1
ATOM 1373 C CA . LYS A 1 170 ? -17.849 0.288 49.950 1.00 75.69 170 LYS A CA 1
ATOM 1374 C C . LYS A 1 170 ? -16.550 1.068 50.148 1.00 75.69 170 LYS A C 1
ATOM 1376 O O . LYS A 1 170 ? -16.613 2.256 50.456 1.00 75.69 170 LYS A O 1
ATOM 1381 N N . ALA A 1 171 ? -15.401 0.451 49.875 1.00 74.50 171 ALA A N 1
ATOM 1382 C CA . ALA A 1 171 ? -14.094 1.100 49.950 1.00 74.50 171 ALA A CA 1
ATOM 1383 C C . ALA A 1 171 ? -14.006 2.323 49.022 1.00 74.50 171 ALA A C 1
ATOM 1385 O O . ALA A 1 171 ? -13.574 3.396 49.446 1.00 74.50 171 ALA A O 1
ATOM 1386 N N . LEU A 1 172 ? -14.496 2.207 47.784 1.00 74.50 172 LEU A N 1
ATOM 1387 C CA . LEU A 1 172 ? -14.560 3.325 46.844 1.00 74.50 172 LEU A CA 1
ATOM 1388 C C . LEU A 1 172 ? -15.489 4.441 47.323 1.00 74.50 172 LEU A C 1
ATOM 1390 O O . LEU A 1 172 ? -15.120 5.608 47.230 1.00 74.50 172 LEU A O 1
ATOM 1394 N N . ARG A 1 173 ? -16.661 4.120 47.885 1.00 74.00 173 ARG A N 1
ATOM 1395 C CA . ARG A 1 173 ? -17.563 5.127 48.476 1.00 74.00 173 ARG A CA 1
ATOM 1396 C C . ARG A 1 173 ? -16.882 5.898 49.606 1.00 74.00 173 ARG A C 1
ATOM 1398 O O . ARG A 1 173 ? -17.053 7.115 49.690 1.00 74.00 173 ARG A O 1
ATOM 1405 N N . THR A 1 174 ? -16.085 5.213 50.427 1.00 75.81 174 THR A N 1
ATOM 1406 C CA . THR A 1 174 ? -15.301 5.827 51.504 1.00 75.81 174 THR A CA 1
ATOM 1407 C C . THR A 1 174 ? -14.186 6.724 50.960 1.00 75.81 174 THR A C 1
ATOM 1409 O O . THR A 1 174 ? -14.108 7.884 51.362 1.00 75.81 174 THR A O 1
ATOM 1412 N N . ILE A 1 175 ? -13.362 6.243 50.019 1.00 72.12 175 ILE A N 1
ATOM 1413 C CA . ILE A 1 175 ? -12.244 7.009 49.430 1.00 72.12 175 ILE A CA 1
ATOM 1414 C C . ILE A 1 175 ? -12.754 8.222 48.642 1.00 72.12 175 ILE A C 1
ATOM 1416 O O . ILE A 1 175 ? -12.210 9.318 48.762 1.00 72.12 175 ILE A O 1
ATOM 1420 N N . MET A 1 176 ? -13.835 8.055 47.875 1.00 67.81 176 MET A N 1
ATOM 1421 C CA . MET A 1 176 ? -14.464 9.139 47.114 1.00 67.81 176 MET A CA 1
ATOM 1422 C C . MET A 1 176 ? -15.272 10.104 47.995 1.00 67.81 176 MET A C 1
ATOM 1424 O O . MET A 1 176 ? -15.808 11.097 47.498 1.00 67.81 176 MET A O 1
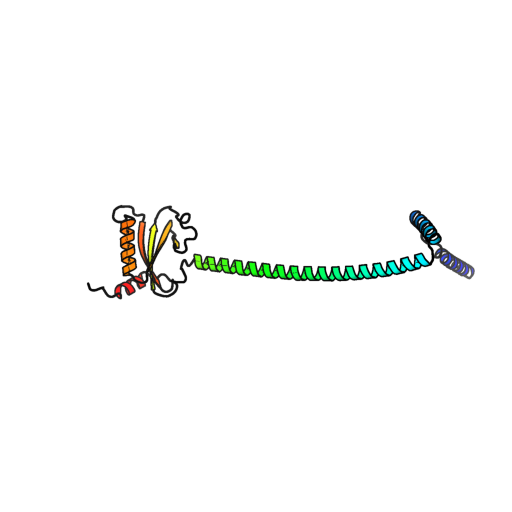ATOM 1428 N N . GLY A 1 177 ? -15.366 9.840 49.302 1.00 65.75 177 GLY A N 1
ATOM 1429 C CA . GLY A 1 177 ? -16.033 10.716 50.261 1.00 65.75 177 GLY A CA 1
ATOM 1430 C C . GLY A 1 177 ? -17.530 10.889 50.000 1.00 65.75 177 GLY A C 1
ATOM 1431 O O . GLY A 1 177 ? -18.094 11.916 50.383 1.00 65.75 177 GLY A O 1
ATOM 1432 N N . LEU A 1 178 ? -18.173 9.908 49.357 1.00 63.03 178 LEU A N 1
ATOM 1433 C CA . LEU A 1 178 ? -19.610 9.936 49.047 1.00 63.03 178 LEU A CA 1
ATOM 1434 C C . LEU A 1 178 ? -20.489 9.841 50.296 1.00 63.03 178 LEU A C 1
ATOM 1436 O O . LEU A 1 178 ? -21.662 10.181 50.252 1.00 63.03 178 LEU A O 1
ATOM 1440 N N . ASP A 1 179 ? -19.903 9.436 51.418 1.00 58.91 179 ASP A N 1
ATOM 1441 C CA . ASP A 1 179 ? -20.558 9.389 52.724 1.00 58.91 179 ASP A CA 1
ATOM 1442 C C . ASP A 1 179 ? -20.650 10.776 53.400 1.00 58.91 179 ASP A C 1
ATOM 1444 O O . ASP A 1 179 ? -21.422 10.986 54.330 1.00 58.91 179 ASP A O 1
ATOM 1448 N N . LYS A 1 180 ? -19.859 11.765 52.947 1.00 54.69 180 LYS A N 1
ATOM 1449 C CA . LYS A 1 180 ? -19.666 13.037 53.676 1.00 54.69 180 LYS A CA 1
ATOM 1450 C C . LYS A 1 180 ? -20.063 14.301 52.916 1.00 54.69 180 LYS A C 1
ATOM 1452 O O . LYS A 1 180 ? -19.938 15.392 53.469 1.00 54.69 180 LYS A O 1
ATOM 1457 N N . ARG A 1 181 ? -20.557 14.203 51.679 1.00 49.16 181 ARG A N 1
ATOM 1458 C CA . ARG A 1 181 ? -21.005 15.372 50.904 1.00 49.16 181 ARG A CA 1
ATOM 1459 C C . ARG A 1 181 ? -22.357 15.133 50.246 1.00 49.16 181 ARG A C 1
ATOM 1461 O O . ARG A 1 181 ? -22.514 14.192 49.480 1.00 49.16 181 ARG A O 1
ATOM 1468 N N . LYS A 1 182 ? -23.292 16.054 50.510 1.00 47.72 182 LYS A N 1
ATOM 1469 C CA . LYS A 1 182 ? -24.529 16.295 49.749 1.00 47.72 182 LYS A CA 1
ATOM 1470 C C . LYS A 1 182 ? -24.206 16.781 48.324 1.00 47.72 182 LYS A C 1
ATOM 1472 O O . LYS A 1 182 ? -24.536 17.903 47.962 1.00 47.72 182 LYS A O 1
ATOM 1477 N N . GLU A 1 183 ? -23.488 15.987 47.546 1.00 52.84 183 GLU A N 1
ATOM 1478 C CA . GLU A 1 183 ? -23.279 16.245 46.122 1.00 52.84 183 GLU A CA 1
ATOM 1479 C C . GLU A 1 183 ? -23.961 15.120 45.353 1.00 52.84 183 GLU A C 1
ATOM 1481 O O . GLU A 1 183 ? -23.455 14.004 45.277 1.00 52.84 183 GLU A O 1
ATOM 1486 N N . GLU A 1 184 ? -25.131 15.440 44.809 1.00 57.47 184 GLU A N 1
ATOM 1487 C CA . GLU A 1 184 ? -26.049 14.564 44.067 1.00 57.47 184 GLU A CA 1
ATOM 1488 C C . GLU A 1 184 ? -25.500 14.106 42.696 1.00 57.47 184 GLU A C 1
ATOM 1490 O O . GLU A 1 184 ? -26.225 13.531 41.888 1.00 57.47 184 GLU A O 1
ATOM 1495 N N . ASP A 1 185 ? -24.212 14.340 42.424 1.00 62.38 185 ASP A N 1
ATOM 1496 C CA . ASP A 1 185 ? -23.623 14.222 41.086 1.00 62.38 185 ASP A CA 1
ATOM 1497 C C . ASP A 1 185 ? -22.689 13.012 40.920 1.00 62.38 185 ASP A C 1
ATOM 1499 O O . ASP A 1 185 ? -22.073 12.845 39.865 1.00 62.38 185 ASP A O 1
ATOM 1503 N N . ARG A 1 186 ? -22.531 12.170 41.949 1.00 67.31 186 ARG A N 1
ATOM 1504 C CA . ARG A 1 186 ? -21.677 10.974 41.895 1.00 67.31 186 ARG A CA 1
ATOM 1505 C C . ARG A 1 186 ? -22.392 9.771 42.490 1.00 67.31 186 ARG A C 1
ATOM 1507 O O . ARG A 1 186 ? -22.710 9.761 43.676 1.00 67.31 186 ARG A O 1
ATOM 1514 N N . GLU A 1 187 ? -22.566 8.730 41.691 1.00 69.38 187 GLU A N 1
ATOM 1515 C CA . GLU A 1 187 ? -23.201 7.487 42.117 1.00 69.38 187 GLU A CA 1
ATOM 1516 C C . GLU A 1 187 ? -22.282 6.296 41.824 1.00 69.38 187 GLU A C 1
ATOM 1518 O O . GLU A 1 187 ? -21.704 6.193 40.746 1.00 69.38 187 GLU A O 1
ATOM 1523 N N . ILE A 1 188 ? -22.124 5.392 42.796 1.00 70.38 188 ILE A N 1
ATOM 1524 C CA . ILE A 1 188 ? -21.358 4.146 42.627 1.00 70.38 188 ILE A CA 1
ATOM 1525 C C . ILE A 1 188 ? -22.304 2.970 42.783 1.00 70.38 188 ILE A C 1
ATOM 1527 O O . ILE A 1 188 ? -22.927 2.804 43.843 1.00 70.38 188 ILE A O 1
ATOM 1531 N N . TRP A 1 189 ? -22.341 2.114 41.770 1.00 73.44 189 TRP A N 1
ATOM 1532 C CA . TRP A 1 189 ? -23.149 0.903 41.749 1.00 73.44 189 TRP A CA 1
ATOM 1533 C C . TRP A 1 189 ? -22.354 -0.291 41.210 1.00 73.44 189 TRP A C 1
ATOM 1535 O O . TRP A 1 189 ? -21.294 -0.155 40.600 1.00 73.44 189 TRP A O 1
ATOM 1545 N N . THR A 1 190 ? -22.886 -1.485 41.452 1.00 70.62 190 THR A N 1
ATOM 1546 C CA . THR A 1 190 ? -22.351 -2.737 40.910 1.00 70.62 190 THR A CA 1
ATOM 1547 C C . THR A 1 190 ? -23.276 -3.211 39.793 1.00 70.62 190 THR A C 1
ATOM 1549 O O . THR A 1 190 ? -24.499 -3.188 39.946 1.00 70.62 190 THR A O 1
ATOM 1552 N N . VAL A 1 191 ? -22.709 -3.631 38.665 1.00 71.69 191 VAL A N 1
ATOM 1553 C CA . VAL A 1 191 ? -23.431 -4.220 37.532 1.00 71.69 191 VAL A CA 1
ATOM 1554 C C . VAL A 1 191 ? -22.985 -5.661 37.351 1.00 71.69 191 VAL A C 1
ATOM 1556 O O . VAL A 1 191 ? -21.798 -5.962 37.443 1.00 71.69 191 VAL A O 1
ATOM 1559 N N . ILE A 1 192 ? -23.938 -6.547 37.077 1.00 70.62 192 ILE A N 1
ATOM 1560 C CA . ILE A 1 192 ? -23.657 -7.946 36.761 1.00 70.62 192 ILE A CA 1
ATOM 1561 C C . ILE A 1 192 ? -23.580 -8.091 35.243 1.00 70.62 192 ILE A C 1
ATOM 1563 O O . ILE A 1 192 ? -24.480 -7.655 34.523 1.00 70.62 192 ILE A O 1
ATOM 1567 N N . TYR A 1 193 ? -22.510 -8.717 34.776 1.00 67.00 193 TYR A N 1
ATOM 1568 C CA . TYR A 1 193 ? -22.329 -9.137 33.396 1.00 67.00 193 TYR A CA 1
ATOM 1569 C C . TYR A 1 193 ? -22.268 -10.662 33.353 1.00 67.00 193 TYR A C 1
ATOM 1571 O O . TYR A 1 193 ? -21.582 -11.290 34.160 1.00 67.00 193 TYR A O 1
ATOM 1579 N N . LYS A 1 194 ? -22.975 -11.263 32.403 1.00 64.25 194 LYS A N 1
ATOM 1580 C CA . LYS A 1 194 ? -22.913 -12.694 32.114 1.00 64.25 194 LYS A CA 1
ATOM 1581 C C . LYS A 1 194 ? -22.507 -12.856 30.661 1.00 64.25 194 LYS A C 1
ATOM 1583 O O . LYS A 1 194 ? -23.177 -12.314 29.793 1.00 64.25 194 LYS A O 1
ATOM 1588 N N . ASP A 1 195 ? -21.397 -13.549 30.414 1.00 61.50 195 ASP A N 1
ATOM 1589 C CA . ASP A 1 195 ? -20.858 -13.757 29.059 1.00 61.50 195 ASP A CA 1
ATOM 1590 C C . ASP A 1 195 ? -20.741 -12.442 28.266 1.00 61.50 195 ASP A C 1
ATOM 1592 O O . ASP A 1 195 ? -21.059 -12.353 27.086 1.00 61.50 195 ASP A O 1
ATOM 1596 N N . ASN A 1 196 ? -20.290 -11.398 28.969 1.00 63.91 196 ASN A N 1
ATOM 1597 C CA . ASN A 1 196 ? -20.145 -10.030 28.478 1.00 63.91 196 ASN A CA 1
ATOM 1598 C C . ASN A 1 196 ? -21.441 -9.266 28.135 1.00 63.91 196 ASN A C 1
ATOM 1600 O O . ASN A 1 196 ? -21.384 -8.105 27.734 1.00 63.91 196 ASN A O 1
ATOM 1604 N N . GLU A 1 197 ? -22.611 -9.847 28.381 1.00 60.34 197 GLU A N 1
ATOM 1605 C CA . GLU A 1 197 ? -23.892 -9.152 28.287 1.00 60.34 197 GLU A CA 1
ATOM 1606 C C . GLU A 1 197 ? -24.334 -8.650 29.667 1.00 60.34 197 GLU A C 1
ATOM 1608 O O . GLU A 1 197 ? -24.200 -9.339 30.684 1.00 60.34 197 GLU A O 1
ATOM 1613 N N . ARG A 1 198 ? -24.854 -7.419 29.730 1.00 61.44 198 ARG A N 1
ATOM 1614 C CA . ARG A 1 198 ? -25.380 -6.848 30.975 1.00 61.44 198 ARG A CA 1
ATOM 1615 C C . ARG A 1 198 ? -26.643 -7.608 31.381 1.00 61.44 198 ARG A C 1
ATOM 1617 O O . ARG A 1 198 ? -27.650 -7.540 30.679 1.00 61.44 198 ARG A O 1
ATOM 1624 N N . ALA A 1 199 ? -26.613 -8.264 32.539 1.00 61.78 199 ALA A N 1
ATOM 1625 C CA . ALA A 1 199 ? -27.797 -8.913 33.089 1.00 61.78 199 ALA A CA 1
ATOM 1626 C C . ALA A 1 199 ? -28.842 -7.849 33.467 1.00 61.78 199 ALA A C 1
ATOM 1628 O O . ALA A 1 199 ? -28.508 -6.798 34.033 1.00 61.78 199 ALA A O 1
ATOM 1629 N N . SER A 1 200 ? -30.110 -8.093 33.129 1.00 49.69 200 SER A N 1
ATOM 1630 C CA . SER A 1 200 ? -31.182 -7.139 33.402 1.00 49.69 200 SER A CA 1
ATOM 1631 C C . SER A 1 200 ? -31.411 -7.005 34.916 1.00 49.69 200 SER A C 1
ATOM 1633 O O . SER A 1 200 ? -31.093 -7.904 35.693 1.00 49.69 200 SER A O 1
ATOM 1635 N N . MET A 1 201 ? -31.984 -5.882 35.369 1.00 46.38 201 MET A N 1
ATOM 1636 C CA . MET A 1 201 ? -32.282 -5.646 36.798 1.00 46.38 201 MET A CA 1
ATOM 1637 C C . MET A 1 201 ? -33.103 -6.777 37.443 1.00 46.38 201 MET A C 1
ATOM 1639 O O . MET A 1 201 ? -33.015 -6.990 38.649 1.00 46.38 201 MET A O 1
ATOM 1643 N N . LYS A 1 202 ? -33.884 -7.500 36.633 1.00 45.50 202 LYS A N 1
ATOM 1644 C CA . LYS A 1 202 ? -34.703 -8.637 37.049 1.00 45.50 202 LYS A CA 1
ATOM 1645 C C . LYS A 1 202 ? -33.855 -9.887 37.316 1.00 45.50 202 LYS A C 1
ATOM 1647 O O . LYS A 1 202 ? -34.016 -10.507 38.361 1.00 45.50 202 LYS A O 1
ATOM 1652 N N . ASP A 1 203 ? -32.884 -10.165 36.448 1.00 51.91 203 ASP A N 1
ATOM 1653 C CA . ASP A 1 203 ? -31.923 -11.266 36.622 1.00 51.91 203 ASP A CA 1
ATOM 1654 C C . ASP A 1 203 ? -30.994 -11.018 37.824 1.00 51.91 203 ASP A C 1
ATOM 1656 O O . ASP A 1 203 ? -30.566 -11.953 38.499 1.00 51.91 203 ASP A O 1
ATOM 1660 N N . ARG A 1 204 ? -30.730 -9.738 38.134 1.00 46.59 204 ARG A N 1
ATOM 1661 C CA . ARG A 1 204 ? -30.013 -9.292 39.340 1.00 46.59 204 ARG A CA 1
ATOM 1662 C C . ARG A 1 204 ? -30.703 -9.746 40.626 1.00 46.59 204 ARG A C 1
ATOM 1664 O O . ARG A 1 204 ? -30.034 -10.250 41.519 1.00 46.59 204 ARG A O 1
ATOM 1671 N N . LEU A 1 205 ? -32.025 -9.586 40.702 1.00 46.88 205 LEU A N 1
ATOM 1672 C CA . LEU A 1 205 ? -32.808 -9.917 41.893 1.00 46.88 205 LEU A CA 1
ATOM 1673 C C . LEU A 1 205 ? -32.914 -11.435 42.099 1.00 46.88 205 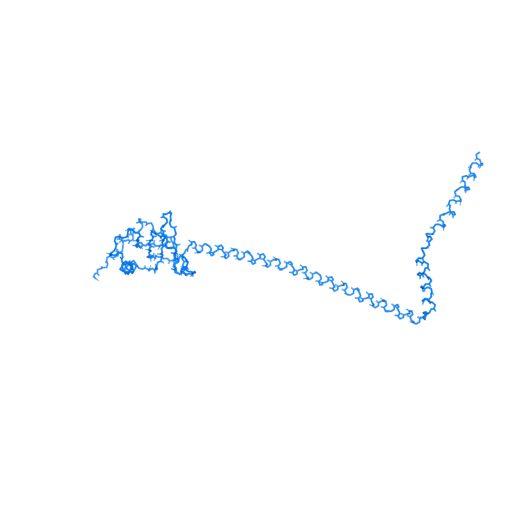LEU A C 1
ATOM 1675 O O . LEU A 1 205 ? -32.857 -11.910 43.229 1.00 46.88 205 LEU A O 1
ATOM 1679 N N . GLU A 1 206 ? -33.020 -12.198 41.008 1.00 48.97 206 GLU A N 1
ATOM 1680 C CA . GLU A 1 206 ? -33.068 -13.662 41.057 1.00 48.97 206 GLU A CA 1
ATOM 1681 C C . GLU A 1 206 ? -31.709 -14.263 41.466 1.00 48.97 206 GLU A C 1
ATOM 1683 O O . GLU A 1 206 ? -31.678 -15.146 42.325 1.00 48.97 206 GLU A O 1
ATOM 1688 N N . LEU A 1 207 ? -30.578 -13.726 40.979 1.00 53.75 207 LEU A N 1
ATOM 1689 C CA . LEU A 1 207 ? -29.240 -14.129 41.445 1.00 53.75 207 LEU A CA 1
ATOM 1690 C C . LEU A 1 207 ? -28.951 -13.703 42.893 1.00 53.75 207 LEU A C 1
ATOM 1692 O O . LEU A 1 207 ? -28.391 -14.490 43.653 1.00 53.75 207 LEU A O 1
ATOM 1696 N N . GLU A 1 208 ? -29.338 -12.486 43.292 1.00 51.31 208 GLU A N 1
ATOM 1697 C CA . GLU A 1 208 ? -29.203 -12.002 44.676 1.00 51.31 208 GLU A CA 1
ATOM 1698 C C . GLU A 1 208 ? -30.079 -12.823 45.648 1.00 51.31 208 GLU A C 1
ATOM 1700 O O . GLU A 1 208 ? -29.684 -13.043 46.790 1.00 51.31 208 GLU A O 1
ATOM 1705 N N . SER A 1 209 ? -31.229 -13.340 45.195 1.00 50.47 209 SER A N 1
ATOM 1706 C CA . SER A 1 209 ? -32.103 -14.215 45.993 1.00 50.47 209 SER A CA 1
ATOM 1707 C C . SER A 1 209 ? -31.611 -15.664 46.120 1.00 50.47 209 SER A C 1
ATOM 1709 O O . SER A 1 209 ? -32.041 -16.372 47.030 1.00 50.47 209 SER A O 1
ATOM 1711 N N . GLY A 1 210 ? -30.713 -16.099 45.227 1.00 47.50 210 GLY A N 1
ATOM 1712 C CA . GLY A 1 210 ? -30.138 -17.447 45.199 1.00 47.50 210 GLY A CA 1
ATOM 1713 C C . GLY A 1 210 ? -28.725 -17.557 45.780 1.00 47.50 210 GLY A C 1
ATOM 1714 O O . GLY A 1 210 ? -28.213 -18.668 45.915 1.00 47.50 210 GLY A O 1
ATOM 1715 N N . ALA A 1 211 ? -28.080 -16.440 46.124 1.00 42.47 211 ALA A N 1
ATOM 1716 C CA . ALA A 1 211 ? -26.780 -16.460 46.781 1.00 42.47 211 ALA A CA 1
ATOM 1717 C C . ALA A 1 211 ? -26.942 -16.925 48.242 1.00 42.47 211 ALA A C 1
ATOM 1719 O O . ALA A 1 211 ? -27.767 -16.360 48.969 1.00 42.47 211 ALA A O 1
ATOM 1720 N N . PRO A 1 212 ? -26.185 -17.940 48.703 1.00 37.78 212 PRO A N 1
ATOM 1721 C CA . PRO A 1 212 ? -26.222 -18.332 50.102 1.00 37.78 212 PRO A CA 1
ATOM 1722 C C . PRO A 1 212 ? -25.842 -17.122 50.953 1.00 37.78 212 PRO A C 1
ATOM 1724 O O . PRO A 1 212 ? -24.787 -16.515 50.760 1.00 37.78 212 PRO A O 1
ATOM 1727 N N . LYS A 1 213 ? -26.726 -16.761 51.889 1.00 40.53 213 LYS A N 1
ATOM 1728 C CA . LYS A 1 213 ? -26.366 -15.882 52.999 1.00 40.53 213 LYS A CA 1
ATOM 1729 C C . LYS A 1 213 ? -25.151 -16.521 53.659 1.00 40.53 213 LYS A C 1
ATOM 1731 O O . LYS A 1 213 ? -25.249 -17.650 54.131 1.00 40.53 213 LYS A O 1
ATOM 1736 N N . GLY A 1 214 ? -24.013 -15.835 53.612 1.00 38.84 214 GLY A N 1
ATOM 1737 C CA . GLY A 1 214 ? -22.867 -16.208 54.423 1.00 38.84 214 GLY A CA 1
ATOM 1738 C C . GLY A 1 214 ? -23.315 -16.194 55.877 1.00 38.84 214 GLY A C 1
ATOM 1739 O O . GLY A 1 214 ? -23.621 -15.131 56.415 1.00 38.84 214 GLY A O 1
ATOM 1740 N N . ASP A 1 215 ? -23.439 -17.380 56.461 1.00 36.25 215 ASP A N 1
ATOM 1741 C CA . ASP A 1 215 ? -23.529 -17.542 57.900 1.00 36.25 215 ASP A CA 1
ATOM 1742 C C . ASP A 1 215 ? -22.138 -17.255 58.487 1.00 36.25 215 ASP A C 1
ATOM 1744 O O . ASP A 1 215 ? -21.174 -17.947 58.155 1.00 36.25 215 ASP A O 1
ATOM 1748 N N . ASN A 1 216 ? -22.120 -16.269 59.391 1.00 33.03 216 ASN A N 1
ATOM 1749 C CA . ASN A 1 216 ? -21.070 -15.854 60.337 1.00 33.03 216 ASN A CA 1
ATOM 1750 C C . ASN A 1 216 ? -19.857 -15.073 59.814 1.00 33.03 216 ASN A C 1
ATOM 1752 O O . ASN A 1 216 ? -18.959 -15.662 59.177 1.00 33.03 216 ASN A O 1
#